Protein AF-A0A3P7E5K6-F1 (afdb_monomer)

Solvent-accessible surface area (backbone atoms only — not comparable to full-atom values): 18400 Å² total; per-residue (Å²): 136,89,85,88,87,84,81,82,88,86,91,84,82,88,84,86,87,84,85,84,90,85,92,77,95,74,87,75,92,84,82,82,84,88,90,81,89,90,82,84,89,81,88,89,90,88,83,88,90,84,89,85,88,88,87,86,90,89,89,86,85,83,83,87,84,85,85,81,85,89,82,78,97,77,75,93,74,88,80,71,80,54,52,57,70,58,64,59,78,47,63,58,60,84,92,62,84,41,41,31,29,46,44,70,54,55,25,60,58,68,72,38,94,48,53,70,77,77,48,65,86,63,62,68,51,71,61,46,73,70,55,49,51,51,37,43,73,75,68,45,40,79,79,66,46,56,78,88,60,61,72,83,40,35,35,30,47,35,70,66,50,52,53,47,28,57,72,79,37,47,68,62,37,56,47,27,53,48,36,51,50,52,50,53,53,48,51,54,51,53,49,50,51,51,52,51,60,35,70,74,32,67,65,55,44,53,50,50,51,52,48,53,54,46,52,57,47,50,54,53,49,48,56,52,43,47,41,63,70,71,57,48,52,46,74,36,86,89,78,74,45,74,46,62,79,73,72,89,56,90,76,73,60,65,84,80,64,54,68,44,101,32,52,66,56,92,48,93,90,47,76,52,70,47,85,133

Mean predicted aligned error: 19.43 Å

Radius of gyration: 37.56 Å; Cα contacts (8 Å, |Δi|>4): 168; chains: 1; bounding box: 109×55×115 Å

Organism: Wuchereria bancrofti (NCBI:txid6293)

pLDDT: mean 74.24, std 21.94, range [31.72, 97.5]

Structure (mmCIF, N/CA/C/O backbone):
data_AF-A0A3P7E5K6-F1
#
_entry.id   AF-A0A3P7E5K6-F1
#
loop_
_atom_site.group_PDB
_atom_site.id
_atom_site.type_symbol
_atom_site.label_atom_id
_atom_site.label_alt_id
_atom_site.label_comp_id
_atom_site.label_asym_id
_atom_site.label_entity_id
_atom_site.label_seq_id
_atom_site.pdbx_PDB_ins_code
_atom_site.Cartn_x
_atom_site.Cartn_y
_atom_site.Cartn_z
_atom_site.occupancy
_atom_site.B_iso_or_equiv
_ato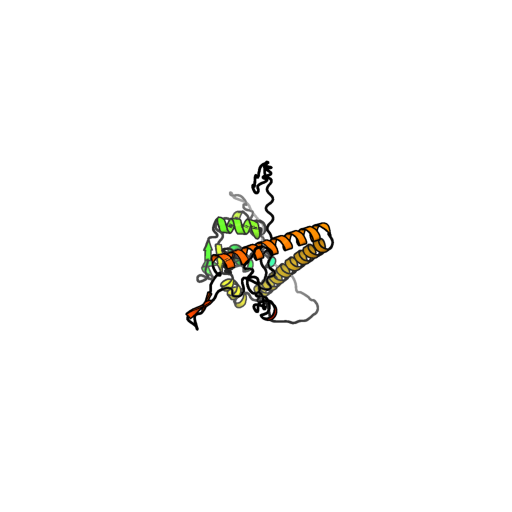m_site.auth_seq_id
_atom_site.auth_comp_id
_atom_site.auth_asym_id
_atom_site.auth_atom_id
_atom_site.pdbx_PDB_model_num
ATOM 1 N N . MET A 1 1 ? 57.413 31.371 -51.385 1.00 51.25 1 MET A N 1
ATOM 2 C CA . MET A 1 1 ? 56.507 31.948 -50.384 1.00 51.25 1 MET A CA 1
ATOM 3 C C . MET A 1 1 ? 55.628 30.830 -49.852 1.00 51.25 1 MET A C 1
ATOM 5 O O . MET A 1 1 ? 54.604 30.526 -50.441 1.00 51.25 1 MET A O 1
ATOM 9 N N . ASP A 1 2 ? 56.175 30.138 -48.855 1.00 46.72 2 ASP A N 1
ATOM 10 C CA . ASP A 1 2 ? 55.544 29.854 -47.560 1.00 46.72 2 ASP A CA 1
ATOM 11 C C . ASP A 1 2 ? 54.230 29.054 -47.507 1.00 46.72 2 ASP A C 1
ATOM 13 O O . ASP A 1 2 ? 53.175 29.454 -47.990 1.00 46.72 2 ASP A O 1
ATOM 17 N N . ILE A 1 3 ? 54.331 27.912 -46.821 1.00 39.66 3 ILE A N 1
ATOM 18 C CA . ILE A 1 3 ? 53.265 26.965 -46.481 1.00 39.66 3 ILE A CA 1
ATOM 19 C C . ILE A 1 3 ? 53.062 27.033 -44.964 1.00 39.66 3 ILE A C 1
ATOM 21 O O . ILE A 1 3 ? 54.041 26.904 -44.231 1.00 39.66 3 ILE A O 1
ATOM 25 N N . VAL A 1 4 ? 51.816 27.121 -44.486 1.00 53.62 4 VAL A N 1
ATOM 26 C CA . VAL A 1 4 ? 51.447 26.749 -43.105 1.00 53.62 4 VAL A CA 1
ATOM 27 C C . VAL A 1 4 ? 50.094 26.027 -43.120 1.00 53.62 4 VAL A C 1
ATOM 29 O O . VAL A 1 4 ? 49.190 26.410 -43.859 1.00 53.62 4 VAL A O 1
ATOM 32 N N . LEU A 1 5 ? 49.969 24.980 -42.301 1.00 39.81 5 LEU A N 1
ATOM 33 C CA . LEU A 1 5 ? 48.740 24.226 -42.027 1.00 39.81 5 LEU A CA 1
ATOM 34 C C . LEU A 1 5 ? 48.412 24.294 -40.526 1.00 39.81 5 LEU A C 1
ATOM 36 O O . LEU A 1 5 ? 49.323 24.393 -39.706 1.00 39.81 5 LEU A O 1
ATOM 40 N N . GLY A 1 6 ? 47.128 24.165 -40.178 1.00 50.53 6 GLY A N 1
ATOM 41 C CA . GLY A 1 6 ? 46.626 24.051 -38.800 1.00 50.53 6 GLY A CA 1
ATOM 42 C C . GLY A 1 6 ? 45.373 24.907 -38.554 1.00 50.53 6 GLY A C 1
ATOM 43 O O . GLY A 1 6 ? 45.200 25.935 -39.201 1.00 50.53 6 GLY A O 1
ATOM 44 N N . GLY A 1 7 ? 44.460 24.541 -37.650 1.00 41.25 7 GLY A N 1
ATOM 45 C CA . GLY A 1 7 ? 44.425 23.323 -36.830 1.00 41.25 7 GLY A CA 1
ATOM 46 C C . GLY A 1 7 ? 43.384 23.418 -35.704 1.00 41.25 7 GLY A C 1
ATOM 47 O O . GLY A 1 7 ? 43.683 24.002 -34.674 1.00 41.25 7 GLY A O 1
ATOM 48 N N . ASP A 1 8 ? 42.193 22.876 -35.970 1.00 45.25 8 ASP A N 1
ATOM 49 C CA . ASP A 1 8 ? 41.029 22.532 -35.126 1.00 45.25 8 ASP A CA 1
ATOM 50 C C . ASP A 1 8 ? 40.721 23.187 -33.753 1.00 45.25 8 ASP A C 1
ATOM 52 O O . ASP A 1 8 ? 41.517 23.251 -32.823 1.00 45.25 8 ASP A O 1
ATOM 56 N N . GLU A 1 9 ? 39.432 23.541 -33.647 1.00 44.72 9 GLU A N 1
ATOM 57 C CA . GLU A 1 9 ? 38.508 23.432 -32.502 1.00 44.72 9 GLU A CA 1
ATOM 58 C C . GLU A 1 9 ? 38.946 23.788 -31.064 1.00 44.72 9 GLU A C 1
ATOM 60 O O . GLU A 1 9 ? 39.634 23.033 -30.381 1.00 44.72 9 GLU A O 1
ATOM 65 N N . SER A 1 10 ? 38.273 24.796 -30.487 1.00 45.16 10 SER A N 1
ATOM 66 C CA . SER A 1 10 ? 37.226 24.560 -29.460 1.00 45.16 10 SER A CA 1
ATOM 67 C C . SER A 1 10 ? 36.657 25.874 -28.905 1.00 45.16 10 SER A C 1
ATOM 69 O O . SER A 1 10 ? 37.378 26.668 -28.302 1.00 45.16 10 SER A O 1
ATOM 71 N N . SER A 1 11 ? 35.344 26.099 -29.025 1.00 47.31 11 SER A N 1
ATOM 72 C CA . SER A 1 11 ? 34.667 27.236 -28.376 1.00 47.31 11 SER A CA 1
ATOM 73 C C . SER A 1 11 ? 33.984 26.807 -27.079 1.00 47.31 11 SER A C 1
ATOM 75 O O . SER A 1 11 ? 33.091 25.966 -27.093 1.00 47.31 11 SER A O 1
ATOM 77 N N . SER A 1 12 ? 34.360 27.432 -25.959 1.00 40.56 12 SER A N 1
ATOM 78 C CA . SER A 1 12 ? 33.631 27.307 -24.690 1.00 40.56 12 SER A CA 1
ATOM 79 C C . SER A 1 12 ? 32.807 28.566 -24.417 1.00 40.56 12 SER A C 1
ATOM 81 O O . SER A 1 12 ? 33.289 29.683 -24.604 1.00 40.56 12 SER A O 1
ATOM 83 N N . SER A 1 13 ? 31.578 28.392 -23.934 1.00 54.09 13 SER A N 1
ATOM 84 C CA . SER A 1 13 ? 30.738 29.481 -23.431 1.00 54.09 13 SER A CA 1
ATOM 85 C C . SER A 1 13 ? 30.258 29.143 -22.022 1.00 54.09 13 SER A C 1
ATOM 87 O O . SER A 1 13 ? 29.384 28.296 -21.836 1.00 54.09 13 SER A O 1
ATOM 89 N N . LYS A 1 14 ? 30.843 29.810 -21.023 1.00 40.94 14 LYS A N 1
ATOM 90 C CA . LYS A 1 14 ? 30.324 29.814 -19.650 1.00 40.94 14 LYS A CA 1
ATOM 91 C C . LYS A 1 14 ? 28.946 30.478 -19.622 1.00 40.94 14 LYS A C 1
ATOM 93 O O . LYS A 1 14 ? 28.743 31.454 -20.336 1.00 40.94 14 LYS A O 1
ATOM 98 N N . LEU A 1 15 ? 28.102 30.070 -18.680 1.00 48.97 15 LEU A N 1
ATOM 99 C CA . LEU A 1 15 ? 27.379 31.001 -17.810 1.00 48.97 15 LEU A CA 1
ATOM 100 C C . LEU A 1 15 ? 26.963 30.263 -16.533 1.00 48.97 15 LEU A C 1
ATOM 102 O O . LEU A 1 15 ? 26.694 29.063 -16.563 1.00 48.97 15 LEU A O 1
ATOM 106 N N . SER A 1 16 ? 26.969 30.968 -15.408 1.00 39.00 16 SER A N 1
ATOM 107 C CA . SER A 1 16 ? 26.742 30.394 -14.082 1.00 39.00 16 SER A CA 1
ATOM 108 C C . SER A 1 16 ? 26.147 31.445 -13.160 1.00 39.00 16 SER A C 1
ATOM 110 O O . SER A 1 16 ? 26.799 32.463 -12.962 1.00 39.00 16 SER A O 1
ATOM 112 N N . GLU A 1 17 ? 24.983 31.170 -12.570 1.00 45.78 17 GLU A N 1
ATOM 113 C CA . GLU A 1 17 ? 24.614 31.614 -11.218 1.00 45.78 17 GLU A CA 1
ATOM 114 C C . GLU A 1 17 ? 23.298 30.959 -10.755 1.00 45.78 17 GLU A C 1
ATOM 116 O O . GLU A 1 17 ? 22.529 30.416 -11.547 1.00 45.78 17 GLU A O 1
ATOM 121 N N . ALA A 1 18 ? 23.097 30.964 -9.440 1.00 41.06 18 ALA A N 1
ATOM 122 C CA . ALA A 1 18 ? 21.940 30.465 -8.684 1.00 41.06 18 ALA A CA 1
ATOM 123 C C . ALA A 1 18 ? 21.595 31.569 -7.625 1.00 41.06 18 ALA A C 1
ATOM 125 O O . ALA A 1 18 ? 22.244 32.615 -7.711 1.00 41.06 18 ALA A O 1
ATOM 126 N N . PRO A 1 19 ? 20.685 31.438 -6.617 1.00 44.56 19 PRO A N 1
ATOM 127 C CA . PRO A 1 19 ? 20.183 30.205 -5.992 1.00 44.56 19 PRO A CA 1
ATOM 128 C C . PRO A 1 19 ? 18.717 30.255 -5.453 1.00 44.56 19 PRO A C 1
ATOM 130 O O . PRO A 1 19 ? 17.912 31.107 -5.812 1.00 44.56 19 PRO A O 1
ATOM 133 N N . THR A 1 20 ? 18.423 29.344 -4.510 1.00 39.00 20 THR A N 1
ATOM 134 C CA . THR A 1 20 ? 17.399 29.406 -3.434 1.00 39.00 20 THR A CA 1
ATOM 135 C C . THR A 1 20 ? 15.898 29.256 -3.752 1.00 39.00 20 THR A C 1
ATOM 137 O O . THR A 1 20 ? 15.183 30.218 -3.995 1.00 39.00 20 THR A O 1
ATOM 140 N N . SER A 1 21 ? 15.424 28.022 -3.530 1.00 37.66 21 SER A N 1
ATOM 141 C CA . SER A 1 21 ? 14.421 27.653 -2.505 1.00 37.66 21 SER A CA 1
ATOM 142 C C . SER A 1 21 ? 13.025 28.304 -2.461 1.00 37.66 21 SER A C 1
ATOM 144 O O . SER A 1 21 ? 12.880 29.436 -2.019 1.00 37.66 21 SER A O 1
ATOM 146 N N . ILE A 1 22 ? 11.989 27.472 -2.645 1.00 41.22 22 ILE A N 1
ATOM 147 C CA . ILE A 1 22 ? 10.745 27.445 -1.840 1.00 41.22 22 ILE A CA 1
ATOM 148 C C . ILE A 1 22 ? 10.175 26.010 -1.872 1.00 41.22 22 ILE A C 1
ATOM 150 O O . ILE A 1 22 ? 10.266 25.327 -2.891 1.00 41.22 22 ILE A O 1
ATOM 154 N N . LEU A 1 23 ? 9.618 25.537 -0.753 1.00 33.66 23 LEU A N 1
ATOM 155 C CA . LEU A 1 23 ? 9.027 24.197 -0.615 1.00 33.66 23 LEU A CA 1
ATOM 156 C C . LEU A 1 23 ? 7.562 24.177 -1.076 1.00 33.66 23 LEU A C 1
ATOM 158 O O . LEU A 1 23 ? 6.786 25.035 -0.668 1.00 33.66 23 LEU A O 1
ATOM 162 N N . THR A 1 24 ? 7.155 23.151 -1.828 1.00 37.78 24 THR A N 1
ATOM 163 C CA . THR A 1 24 ? 5.741 22.737 -1.968 1.00 37.78 24 THR A CA 1
ATOM 164 C C . THR A 1 24 ? 5.649 21.226 -2.198 1.00 37.78 24 THR A C 1
ATOM 166 O O . THR A 1 24 ? 5.680 20.744 -3.329 1.00 37.78 24 THR A O 1
ATOM 169 N N . SER A 1 25 ? 5.526 20.459 -1.113 1.00 31.72 25 SER A N 1
ATOM 170 C CA . SER A 1 25 ? 5.273 19.016 -1.187 1.00 31.72 25 SER A CA 1
ATOM 171 C C . SER A 1 25 ? 3.869 18.762 -1.735 1.00 31.72 25 SER A C 1
ATOM 173 O O . SER A 1 25 ? 2.882 18.901 -1.017 1.00 31.72 25 SER A O 1
ATOM 175 N N . THR A 1 26 ? 3.776 18.395 -3.010 1.00 38.28 26 THR A N 1
ATOM 176 C CA . THR A 1 26 ? 2.540 17.903 -3.627 1.00 38.28 26 THR A CA 1
ATOM 177 C C . THR A 1 26 ? 2.643 16.392 -3.769 1.00 38.28 26 THR A C 1
ATOM 179 O O . THR A 1 26 ? 3.498 15.884 -4.488 1.00 38.28 26 THR A O 1
ATOM 182 N N . THR A 1 27 ? 1.795 15.662 -3.043 1.00 37.09 27 THR A N 1
ATOM 183 C CA . THR A 1 27 ? 1.695 14.206 -3.152 1.00 37.09 27 THR A CA 1
ATOM 184 C C . THR A 1 27 ? 1.118 13.842 -4.515 1.00 37.09 27 THR A C 1
ATOM 186 O O . THR A 1 27 ? -0.062 14.067 -4.792 1.00 37.09 27 THR A O 1
ATOM 189 N N . VAL A 1 28 ? 1.977 13.322 -5.392 1.00 43.22 28 VAL A N 1
ATOM 190 C CA . VAL A 1 28 ? 1.574 12.806 -6.703 1.00 43.22 28 VAL A CA 1
ATOM 191 C C . VAL A 1 28 ? 0.813 11.496 -6.499 1.00 43.22 28 VAL A C 1
ATOM 193 O O . VAL A 1 28 ? 1.182 10.684 -5.652 1.00 43.22 28 VAL A O 1
ATOM 196 N N . VAL A 1 29 ? -0.279 11.314 -7.239 1.00 38.19 29 VAL A N 1
ATOM 197 C CA . VAL A 1 29 ? -1.138 10.127 -7.144 1.00 38.19 29 VAL A CA 1
ATOM 198 C C . VAL A 1 29 ? -0.591 8.993 -8.011 1.00 38.19 29 VAL A C 1
ATOM 200 O O . VAL A 1 29 ? -0.908 8.911 -9.193 1.00 38.19 29 VAL A O 1
ATOM 203 N N . ASP A 1 30 ? 0.205 8.116 -7.399 1.00 35.56 30 ASP A N 1
ATOM 204 C CA . ASP A 1 30 ? 0.692 6.862 -7.988 1.00 35.56 30 ASP A CA 1
ATOM 205 C C . ASP A 1 30 ? 0.198 5.653 -7.175 1.00 35.56 30 ASP A C 1
ATOM 207 O O . ASP A 1 30 ? 0.891 5.155 -6.288 1.00 35.56 30 ASP A O 1
ATOM 211 N N . GLU A 1 31 ? -1.003 5.157 -7.495 1.00 37.44 31 GLU A N 1
ATOM 212 C CA . GLU A 1 31 ? -1.351 3.745 -7.275 1.00 37.44 31 GLU A CA 1
ATOM 213 C C . GLU A 1 31 ? -2.478 3.302 -8.229 1.00 37.44 31 GLU A C 1
ATOM 215 O O . GLU A 1 31 ? -3.672 3.418 -7.953 1.00 37.44 31 GLU A O 1
ATOM 220 N N . ILE A 1 32 ? -2.083 2.811 -9.404 1.00 34.88 32 ILE A N 1
ATOM 221 C CA . ILE A 1 32 ? -2.971 2.103 -10.337 1.00 34.88 32 ILE A CA 1
ATOM 222 C C . ILE A 1 32 ? -3.080 0.630 -9.886 1.00 34.88 32 ILE A C 1
ATOM 224 O O . ILE A 1 32 ? -2.179 0.101 -9.238 1.00 34.88 32 ILE A O 1
ATOM 228 N N . SER A 1 33 ? -4.149 -0.062 -10.299 1.00 34.97 33 SER A N 1
ATOM 229 C CA . SER A 1 33 ? -4.336 -1.528 -10.210 1.00 34.97 33 SER A CA 1
ATOM 230 C C . SER A 1 33 ? -4.517 -2.155 -8.814 1.00 34.97 33 SER A C 1
ATOM 232 O O . SER A 1 33 ? -3.759 -3.028 -8.408 1.00 34.97 33 SER A O 1
ATOM 234 N N . ASN A 1 34 ? -5.651 -1.852 -8.170 1.00 36.78 34 ASN A N 1
ATOM 235 C CA . ASN A 1 34 ? -6.314 -2.803 -7.264 1.00 36.78 34 ASN A CA 1
ATOM 236 C C . ASN A 1 34 ? -7.269 -3.718 -8.061 1.00 36.78 34 ASN A C 1
ATOM 238 O O . ASN A 1 34 ? -8.462 -3.439 -8.189 1.00 36.78 34 ASN A O 1
ATOM 242 N N . GLU A 1 35 ? -6.752 -4.813 -8.626 1.00 32.19 35 GLU A N 1
ATOM 243 C CA . GLU A 1 35 ? -7.557 -5.808 -9.355 1.00 32.19 35 GLU A CA 1
ATOM 244 C C . GLU A 1 35 ? -8.081 -6.913 -8.417 1.00 32.19 35 GLU A C 1
ATOM 246 O O . GLU A 1 35 ? -7.516 -8.002 -8.363 1.00 32.19 35 GLU A O 1
ATOM 251 N N . SER A 1 36 ? -9.172 -6.656 -7.677 1.00 34.31 36 SER A N 1
ATOM 252 C CA . SER A 1 36 ? -9.996 -7.710 -7.036 1.00 34.31 36 SER A CA 1
ATOM 253 C C . SER A 1 36 ? -11.351 -7.207 -6.516 1.00 34.31 36 SER A C 1
ATOM 255 O O . SER A 1 36 ? -11.570 -7.065 -5.315 1.00 34.31 36 SER A O 1
ATOM 257 N N . THR A 1 37 ? -12.321 -6.977 -7.409 1.00 35.75 37 THR A N 1
ATOM 258 C CA . THR A 1 37 ? -13.749 -6.932 -7.021 1.00 35.75 37 THR A CA 1
ATOM 259 C C . THR A 1 37 ? -14.652 -7.380 -8.177 1.00 35.75 37 THR A C 1
ATOM 261 O O . THR A 1 37 ? -14.958 -6.60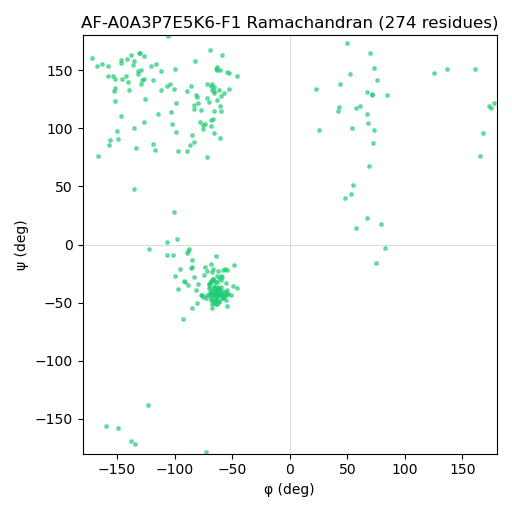3 -9.079 1.00 35.75 37 THR A O 1
ATOM 264 N N . LYS A 1 38 ? -15.086 -8.649 -8.173 1.00 36.25 38 LYS A N 1
ATOM 265 C CA . LYS A 1 38 ? -16.077 -9.205 -9.119 1.00 36.25 38 LYS A CA 1
ATOM 266 C C . LYS A 1 38 ? -16.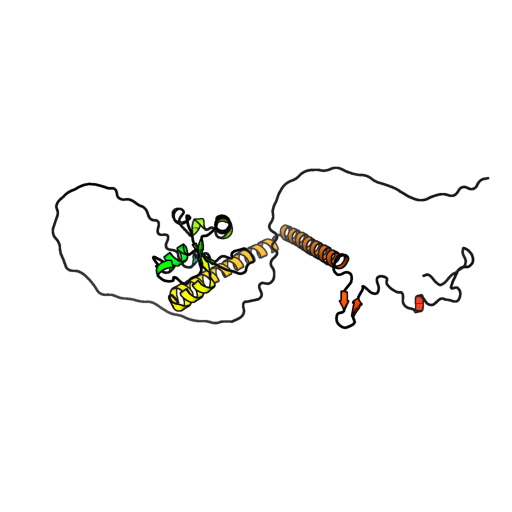939 -10.274 -8.442 1.00 36.25 38 LYS A C 1
ATOM 268 O O . LYS A 1 38 ? -16.415 -11.343 -8.163 1.00 36.25 38 LYS A O 1
ATOM 273 N N . LEU A 1 39 ? -18.223 -9.955 -8.229 1.00 37.81 39 LEU A N 1
ATOM 274 C CA . LEU A 1 39 ? -19.413 -10.821 -8.030 1.00 37.81 39 LEU A CA 1
ATOM 275 C C . LEU A 1 39 ? -20.543 -9.917 -7.463 1.00 37.81 39 LEU A C 1
ATOM 277 O O . LEU A 1 39 ? -20.633 -9.713 -6.261 1.00 37.81 39 LEU A O 1
ATOM 281 N N . SER A 1 40 ? -21.204 -9.086 -8.279 1.00 36.38 40 SER A N 1
ATOM 282 C CA . SER A 1 40 ? -22.536 -9.350 -8.883 1.00 36.38 40 SER A CA 1
ATOM 283 C C . SER A 1 40 ? -23.636 -9.720 -7.855 1.00 36.38 40 SER A C 1
ATOM 285 O O . SER A 1 40 ? -23.599 -10.831 -7.344 1.00 36.38 40 SER A O 1
ATOM 287 N N . LEU A 1 41 ? -24.536 -8.806 -7.432 1.00 37.91 41 LEU A N 1
ATOM 288 C CA . LEU A 1 41 ? -25.774 -8.318 -8.118 1.00 37.91 41 LEU A CA 1
ATOM 289 C C . LEU A 1 41 ? -26.944 -9.352 -8.127 1.00 37.91 41 LEU A C 1
ATOM 291 O O . LEU A 1 41 ? -26.647 -10.529 -8.313 1.00 37.91 41 LEU A O 1
ATOM 295 N N . PRO A 1 42 ? -28.250 -8.963 -8.166 1.00 34.28 42 PRO A N 1
ATOM 296 C CA . PRO A 1 42 ? -28.923 -7.769 -7.580 1.00 34.28 42 PRO A CA 1
ATOM 297 C C . PRO A 1 42 ? -30.411 -7.956 -7.075 1.00 34.28 42 PRO A C 1
ATOM 299 O O . PRO A 1 42 ? -31.097 -8.824 -7.589 1.00 34.28 42 PRO A O 1
ATOM 302 N N . ILE A 1 43 ? -30.905 -7.073 -6.163 1.00 39.38 43 ILE A N 1
ATOM 303 C CA . ILE A 1 43 ? -32.192 -6.261 -6.161 1.00 39.38 43 ILE A CA 1
ATOM 304 C C . ILE A 1 43 ? -33.578 -6.969 -6.398 1.00 39.38 43 ILE A C 1
ATOM 306 O O . ILE A 1 43 ? -33.604 -7.864 -7.236 1.00 39.38 43 ILE A O 1
ATOM 310 N N . PRO A 1 44 ? -34.763 -6.577 -5.813 1.00 37.84 44 PRO A N 1
ATOM 311 C CA . PRO A 1 44 ? -35.209 -5.367 -5.052 1.00 37.84 44 PRO A CA 1
ATOM 312 C C . PRO A 1 44 ? -35.780 -5.724 -3.623 1.00 37.84 44 PRO A C 1
ATOM 314 O O . PRO A 1 44 ? -35.113 -6.527 -2.980 1.00 37.84 44 PRO A O 1
ATOM 317 N N . ASP A 1 45 ? -36.873 -5.237 -2.970 1.00 38.28 45 ASP A N 1
ATOM 318 C CA . ASP A 1 45 ? -37.976 -4.251 -3.221 1.00 38.28 45 ASP A CA 1
ATOM 319 C C . ASP A 1 45 ? -38.679 -3.721 -1.909 1.00 38.28 45 ASP A C 1
ATOM 321 O O . ASP A 1 45 ? -38.066 -3.721 -0.842 1.00 38.28 45 ASP A O 1
ATOM 325 N N . SER A 1 46 ? -39.938 -3.242 -2.007 1.00 41.00 46 SER A N 1
ATOM 326 C CA . SER A 1 46 ? -40.784 -2.447 -1.069 1.00 41.00 46 SER A CA 1
ATOM 327 C C . SER A 1 46 ? -41.920 -3.288 -0.389 1.00 41.00 46 SER A C 1
ATOM 329 O O . SER A 1 46 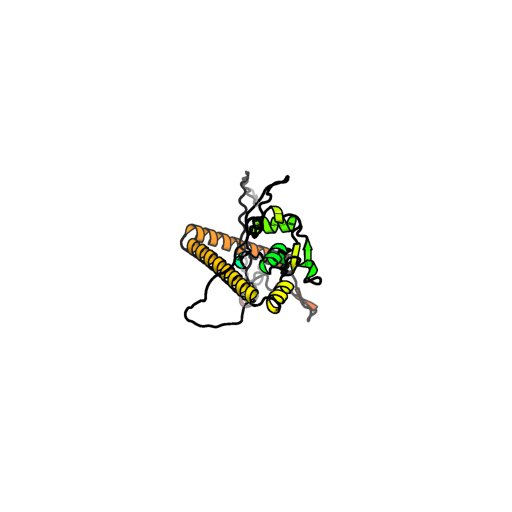? -42.017 -4.476 -0.677 1.00 41.00 46 SER A O 1
ATOM 331 N N . GLU A 1 47 ? -42.829 -2.841 0.513 1.00 39.47 47 GLU A N 1
ATOM 332 C CA . GLU A 1 47 ? -43.314 -1.499 0.931 1.00 39.47 47 GLU A CA 1
ATOM 333 C C . GLU A 1 47 ? -44.082 -1.493 2.310 1.00 39.47 47 GLU A C 1
ATOM 335 O O . GLU A 1 47 ? -44.715 -2.476 2.684 1.00 39.47 47 GLU A O 1
ATOM 340 N N . SER A 1 48 ? -44.116 -0.341 3.013 1.00 39.31 48 SER A N 1
ATOM 341 C CA . SER A 1 48 ? -45.173 0.204 3.936 1.00 39.31 48 SER A CA 1
ATOM 342 C C . SER A 1 48 ? -45.608 -0.362 5.341 1.00 39.31 48 SER A C 1
ATOM 344 O O . SER A 1 48 ? -46.451 -1.243 5.419 1.00 39.31 48 SER A O 1
ATOM 346 N N . ILE A 1 49 ? -45.172 0.323 6.433 1.00 44.97 49 ILE A N 1
ATOM 347 C CA . ILE A 1 49 ? -45.881 1.019 7.585 1.00 44.97 49 ILE A CA 1
ATOM 348 C C . ILE A 1 49 ? -47.041 0.343 8.464 1.00 44.97 49 ILE A C 1
ATOM 350 O O . ILE A 1 49 ? -47.341 -0.817 8.220 1.00 44.97 49 ILE A O 1
ATOM 354 N N . PRO A 1 50 ? -47.603 0.913 9.595 1.00 40.62 50 PRO A N 1
ATOM 355 C CA . PRO A 1 50 ? -47.330 0.415 10.981 1.00 40.62 50 PRO A CA 1
ATOM 356 C C . PRO A 1 50 ? -48.519 0.291 12.016 1.00 40.62 50 PRO A C 1
ATOM 358 O O . PRO A 1 50 ? -49.669 0.569 11.694 1.00 40.62 50 PRO A O 1
ATOM 361 N N . ALA A 1 51 ? -48.167 0.065 13.309 1.00 40.03 51 ALA A N 1
ATOM 362 C CA . ALA A 1 51 ? -48.894 0.404 14.576 1.00 40.03 51 ALA A CA 1
ATOM 363 C C . ALA A 1 51 ? -50.203 -0.373 14.908 1.00 40.03 51 ALA A C 1
ATOM 365 O O . ALA A 1 51 ? -50.722 -1.080 14.056 1.00 40.03 51 ALA A O 1
ATOM 366 N N . GLU A 1 52 ? -50.796 -0.386 16.121 1.00 39.06 52 GLU A N 1
ATOM 367 C CA . GLU A 1 52 ? -50.563 0.177 17.487 1.00 39.06 52 GLU A CA 1
ATOM 368 C C . GLU A 1 52 ? -51.107 -0.888 18.506 1.00 39.06 52 GLU A C 1
ATOM 370 O O . GLU A 1 52 ? -51.889 -1.741 18.097 1.00 39.06 52 GLU A O 1
ATOM 375 N N . GLY A 1 53 ? -50.748 -1.051 19.792 1.00 37.34 53 GLY A N 1
ATOM 376 C CA . GLY A 1 53 ? -50.790 -0.135 20.950 1.00 37.34 53 GLY A CA 1
ATOM 377 C C . GLY A 1 53 ? -51.580 -0.780 22.130 1.00 37.34 53 GLY A C 1
ATOM 378 O O . GLY A 1 53 ? -52.495 -1.564 21.890 1.00 37.34 53 GLY A O 1
ATOM 379 N N . THR A 1 54 ? -51.252 -0.520 23.413 1.00 44.50 54 THR A N 1
ATOM 380 C CA . THR A 1 54 ? -52.093 -0.882 24.604 1.00 44.50 54 THR A CA 1
ATOM 381 C C . THR A 1 54 ? -51.612 -0.190 25.913 1.00 44.50 54 THR A C 1
ATOM 383 O O . THR A 1 54 ? -50.432 0.156 25.979 1.00 44.50 54 THR A O 1
ATOM 386 N N . PRO A 1 55 ? -52.457 0.075 26.953 1.00 43.12 55 PRO A N 1
ATOM 387 C CA . PRO A 1 55 ? -52.161 1.154 27.922 1.00 43.12 55 PRO A CA 1
ATOM 388 C C . PRO A 1 55 ? -52.206 0.865 29.457 1.00 43.12 55 PRO A C 1
ATOM 390 O O . PRO A 1 55 ? -53.078 0.170 29.964 1.00 43.12 55 PRO A O 1
ATOM 393 N N . LYS A 1 56 ? -51.363 1.621 30.190 1.00 38.97 56 LYS A N 1
ATOM 394 C CA . LYS A 1 56 ? -51.614 2.388 31.450 1.00 38.97 56 LYS A CA 1
ATOM 395 C C . LYS A 1 56 ? -51.947 1.733 32.828 1.00 38.97 56 LYS A C 1
ATOM 397 O O . LYS A 1 56 ? -53.088 1.431 33.144 1.00 38.97 56 LYS A O 1
ATOM 402 N N . THR A 1 57 ? -50.963 1.892 33.735 1.00 34.12 57 THR A N 1
ATOM 403 C CA . THR A 1 57 ? -51.021 2.479 35.114 1.00 34.12 57 THR A CA 1
ATOM 404 C C . THR A 1 57 ? -51.777 1.826 36.290 1.00 34.12 57 THR A C 1
ATOM 406 O O . THR A 1 57 ? -52.993 1.675 36.255 1.00 34.12 57 THR A O 1
ATOM 409 N N . GLY A 1 58 ? -51.087 1.725 37.444 1.00 34.81 58 GLY A N 1
ATOM 410 C CA . GLY A 1 58 ? -51.698 1.736 38.788 1.00 34.81 58 GLY A CA 1
ATOM 411 C C . GLY A 1 58 ? -50.718 1.446 39.946 1.00 34.81 58 GLY A C 1
ATOM 412 O O . GLY A 1 58 ? -50.149 0.365 39.996 1.00 34.81 58 GLY A O 1
ATOM 413 N N . GLY A 1 59 ? -50.530 2.382 40.893 1.00 38.25 59 GLY A N 1
ATOM 414 C CA . GLY A 1 59 ? -49.693 2.195 42.100 1.00 38.25 59 GLY A CA 1
ATOM 415 C C . GLY A 1 59 ? -49.266 3.518 42.767 1.00 38.25 59 GLY A C 1
ATOM 416 O O . GLY A 1 59 ? -49.174 4.535 42.085 1.00 38.25 59 GLY A O 1
ATOM 417 N N . LYS A 1 60 ? -49.047 3.538 44.094 1.00 42.78 60 LYS A N 1
ATOM 418 C CA . LYS A 1 60 ? -48.656 4.734 44.881 1.00 42.78 60 LYS A CA 1
ATOM 419 C C . LYS A 1 60 ? -47.648 4.375 45.979 1.00 42.78 60 LYS A C 1
ATOM 421 O O . LYS A 1 60 ? -47.839 3.358 46.635 1.00 42.78 60 LYS A O 1
ATOM 426 N N . GLU A 1 61 ? -46.704 5.271 46.273 1.00 39.41 61 GLU A N 1
ATOM 427 C CA . GLU A 1 61 ? -45.854 5.219 47.478 1.00 39.41 61 GLU A CA 1
ATOM 428 C C . GLU A 1 61 ? -45.810 6.561 48.236 1.00 39.41 61 GLU A C 1
ATOM 430 O O . GLU A 1 61 ? -46.261 7.597 47.736 1.00 39.41 61 GLU A O 1
ATOM 435 N N . GLY A 1 62 ? -45.331 6.529 49.487 1.00 45.34 62 GLY A N 1
ATOM 436 C CA . GLY A 1 62 ? -45.550 7.578 50.487 1.00 45.34 62 GLY A CA 1
ATOM 437 C C . GLY A 1 62 ? -44.308 8.353 50.949 1.00 45.34 62 GLY A C 1
ATOM 438 O O . GLY A 1 62 ? -43.480 7.845 51.692 1.00 45.34 62 GLY A O 1
ATOM 439 N N . ARG A 1 63 ? -44.270 9.641 50.593 1.00 38.38 63 ARG A N 1
ATOM 440 C CA . ARG A 1 63 ? -43.780 10.795 51.383 1.00 38.38 63 ARG A CA 1
ATOM 441 C C . ARG A 1 63 ? -42.716 10.560 52.501 1.00 38.38 63 ARG A C 1
ATOM 443 O O . ARG A 1 63 ? -43.074 10.477 53.667 1.00 38.38 63 ARG A O 1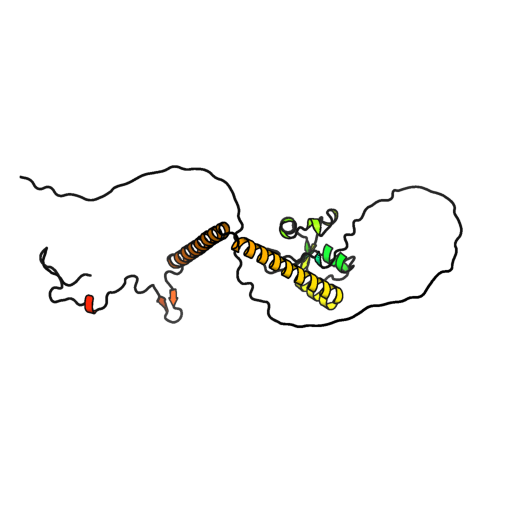
ATOM 450 N N . MET A 1 64 ? -41.445 10.819 52.140 1.00 44.28 64 MET A N 1
ATOM 451 C CA . MET A 1 64 ? -40.559 11.850 52.756 1.00 44.28 64 MET A CA 1
ATOM 452 C C . MET A 1 64 ? -39.991 11.641 54.189 1.00 44.28 64 MET A C 1
ATOM 454 O O . MET A 1 64 ? -40.758 11.557 55.138 1.00 44.28 64 MET A O 1
ATOM 458 N N . VAL A 1 65 ? -38.659 11.796 54.371 1.00 46.00 65 VAL A N 1
ATOM 459 C CA . VAL A 1 65 ? -37.995 12.856 55.201 1.00 46.00 65 VAL A CA 1
ATOM 460 C C . VAL A 1 65 ? -36.453 12.681 55.317 1.00 46.00 65 VAL A C 1
ATOM 462 O O . VAL A 1 65 ? -35.971 11.736 55.919 1.00 46.00 65 VAL A O 1
ATOM 465 N N . LYS A 1 66 ? -35.723 13.685 54.791 1.00 42.12 66 LYS A N 1
ATOM 466 C CA . LYS A 1 66 ? -34.416 14.292 55.185 1.00 42.12 66 LYS A CA 1
ATOM 467 C C . LYS A 1 66 ? -33.170 13.467 55.607 1.00 42.12 66 LYS A C 1
ATOM 469 O O . LYS A 1 66 ? -33.184 12.752 56.597 1.00 42.12 66 LYS A O 1
ATOM 474 N N . SER A 1 67 ? -32.031 13.957 55.081 1.00 45.28 67 SER A N 1
ATOM 475 C CA . SER A 1 67 ? -30.646 13.879 55.612 1.00 45.28 67 SER A CA 1
ATOM 476 C C . SER A 1 67 ? -29.933 12.518 55.472 1.00 45.28 67 SER A C 1
ATOM 478 O O . SER A 1 67 ? -30.552 11.484 55.648 1.00 45.28 67 SER A O 1
ATOM 480 N N . SER A 1 68 ? -28.627 12.435 55.180 1.00 49.62 68 SER A N 1
ATOM 481 C CA . SER A 1 68 ? -27.565 13.439 55.364 1.00 49.62 68 SER A CA 1
ATOM 482 C C . SER A 1 68 ? -26.343 13.201 54.452 1.00 49.62 68 SER A C 1
ATOM 484 O O . SER A 1 68 ? -26.000 12.058 54.185 1.00 49.62 68 SER A O 1
ATOM 486 N N . SER A 1 69 ? -25.61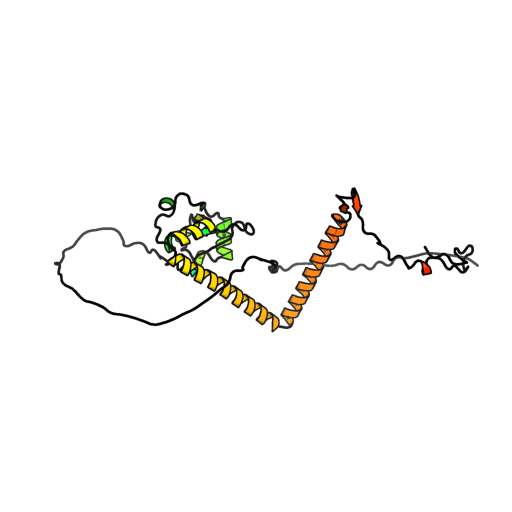6 14.283 54.138 1.00 48.81 69 SER A N 1
ATOM 487 C CA . SER A 1 69 ? -24.158 14.326 53.894 1.00 48.81 69 SER A CA 1
ATOM 488 C C . SER A 1 69 ? -23.520 13.716 52.620 1.00 48.81 69 SER A C 1
ATOM 490 O O . SER A 1 69 ? -23.558 12.518 52.380 1.00 48.81 69 SER A O 1
ATOM 492 N N . THR A 1 70 ? -22.696 14.564 51.978 1.00 48.66 70 THR A N 1
ATOM 493 C CA . THR A 1 70 ? -21.406 14.242 51.318 1.00 48.66 70 THR A CA 1
ATOM 494 C C . THR A 1 70 ? -21.367 13.701 49.870 1.00 48.66 70 THR A C 1
ATOM 496 O O . THR A 1 70 ? -21.923 12.665 49.543 1.00 48.66 70 THR A O 1
ATOM 499 N N . ARG A 1 71 ? -20.520 14.384 49.067 1.00 50.59 71 ARG A N 1
ATOM 500 C CA . ARG A 1 71 ? -19.976 14.055 47.723 1.00 50.59 71 ARG A CA 1
ATOM 501 C C . ARG A 1 71 ? -20.928 14.139 46.519 1.00 50.59 71 ARG A C 1
ATOM 503 O O . ARG A 1 71 ? -21.480 13.154 46.061 1.00 50.59 71 ARG A O 1
ATOM 510 N N . VAL A 1 72 ? -20.977 15.366 45.986 1.00 49.94 72 VAL A N 1
ATOM 511 C CA . VAL A 1 72 ? -20.649 15.730 44.587 1.00 49.94 72 VAL A CA 1
ATOM 512 C C . VAL A 1 72 ? -21.154 14.787 43.489 1.00 49.94 72 VAL A C 1
ATOM 514 O O . VAL A 1 72 ? -20.641 13.689 43.308 1.00 49.94 72 VAL A O 1
ATOM 517 N N . ILE A 1 73 ? -22.063 15.313 42.664 1.00 44.34 73 ILE A N 1
ATOM 518 C CA . ILE A 1 73 ? -22.389 14.752 41.352 1.00 44.34 73 ILE A CA 1
ATOM 519 C C . ILE A 1 73 ? -21.248 15.100 40.387 1.00 44.34 73 ILE A C 1
ATOM 521 O O . ILE A 1 73 ? -21.154 16.227 39.907 1.00 44.34 73 ILE A O 1
ATOM 525 N N . THR A 1 74 ? -20.398 14.117 40.116 1.00 47.44 74 THR A N 1
ATOM 526 C CA . THR A 1 74 ? -19.555 14.005 38.919 1.00 47.44 74 THR A CA 1
ATOM 527 C C . THR A 1 74 ? -19.649 12.554 38.416 1.00 47.44 74 THR A C 1
ATOM 529 O O . THR A 1 74 ? -20.035 11.665 39.172 1.00 47.44 74 THR A O 1
ATOM 532 N N . ALA A 1 75 ? -19.362 12.246 37.155 1.00 47.91 75 ALA A N 1
ATOM 533 C CA . ALA A 1 75 ? -18.813 13.101 36.105 1.00 47.91 75 ALA A CA 1
ATOM 534 C C . ALA A 1 75 ? -19.625 12.997 34.811 1.00 47.91 75 ALA A C 1
ATOM 536 O O . ALA A 1 75 ? -20.382 12.048 34.608 1.00 47.91 75 ALA A O 1
ATOM 537 N N . ASP A 1 76 ? -19.399 13.951 33.917 1.00 37.97 76 ASP A N 1
ATOM 538 C CA . ASP A 1 76 ? -19.717 13.816 32.505 1.00 37.97 76 ASP A CA 1
ATOM 539 C C . ASP A 1 76 ? -19.077 12.535 31.949 1.00 37.97 76 ASP A C 1
ATOM 541 O O . ASP A 1 76 ? -17.902 12.243 32.177 1.00 37.97 76 ASP A O 1
ATOM 545 N N . THR A 1 77 ? -19.839 11.754 31.193 1.00 49.22 77 THR A N 1
ATOM 546 C CA . THR A 1 77 ? -19.283 10.728 30.308 1.00 49.22 77 THR A CA 1
ATOM 547 C C . THR A 1 77 ? -20.020 10.845 28.992 1.00 49.22 77 THR A C 1
ATOM 549 O O . THR A 1 77 ? -21.167 10.421 28.856 1.00 49.22 77 THR A O 1
ATOM 552 N N . THR A 1 78 ? -19.365 11.494 28.034 1.00 50.84 78 THR A N 1
ATOM 553 C CA . THR A 1 78 ? -19.846 11.675 26.668 1.00 50.84 78 THR A CA 1
ATOM 554 C C . THR A 1 78 ? -19.772 10.349 25.916 1.00 50.84 78 THR A C 1
ATOM 556 O O . THR A 1 78 ? -18.891 10.137 25.084 1.00 50.84 78 THR A O 1
ATOM 559 N N . HIS A 1 79 ? -20.708 9.444 26.215 1.00 54.38 79 HIS A N 1
ATOM 560 C CA . HIS A 1 79 ? -20.988 8.279 25.378 1.00 54.38 79 HIS A CA 1
ATOM 561 C C . HIS A 1 79 ? -21.436 8.769 23.996 1.00 54.38 79 HIS A C 1
ATOM 563 O O . HIS A 1 79 ? -22.602 9.081 23.755 1.00 54.38 79 HIS A O 1
ATOM 569 N N . MET A 1 80 ? -20.461 8.902 23.100 1.00 61.28 80 MET A N 1
ATOM 570 C CA . MET A 1 80 ? -20.686 9.062 21.675 1.00 61.28 80 MET A CA 1
ATOM 571 C C . MET A 1 80 ? -21.113 7.691 21.164 1.00 61.28 80 MET A C 1
ATOM 573 O O . MET A 1 80 ? -20.272 6.804 21.051 1.00 61.28 80 MET A O 1
ATOM 577 N N . HIS A 1 81 ? -22.404 7.500 20.893 1.00 68.50 81 HIS A N 1
ATOM 578 C CA . HIS A 1 81 ? -22.880 6.265 20.273 1.00 68.50 81 HIS A CA 1
ATOM 579 C C . HIS A 1 81 ? -22.194 6.088 18.911 1.00 68.50 81 HIS A C 1
ATOM 581 O O . HIS A 1 81 ? -22.354 6.907 18.003 1.00 68.50 81 HIS A O 1
ATOM 587 N N . ILE A 1 82 ? -21.378 5.039 18.791 1.00 78.50 82 ILE A N 1
ATOM 588 C CA . ILE A 1 82 ? -20.563 4.786 17.601 1.00 78.50 82 ILE A CA 1
ATOM 589 C C . ILE A 1 82 ? -21.430 4.084 16.557 1.00 78.50 82 ILE A C 1
ATOM 591 O O . ILE A 1 82 ? -21.480 2.859 16.486 1.00 78.50 82 ILE A O 1
ATOM 595 N N . GLU A 1 83 ? -22.115 4.888 15.741 1.00 80.81 83 GLU A N 1
ATOM 596 C CA . GLU A 1 83 ? -22.813 4.401 14.545 1.00 80.81 83 GLU A CA 1
ATOM 597 C C . GLU A 1 83 ? -21.854 3.613 13.628 1.00 80.81 83 GLU A C 1
ATOM 599 O O . GLU A 1 83 ? -20.679 3.996 13.514 1.00 80.81 83 GLU A O 1
ATOM 604 N N . PRO A 1 84 ? -22.333 2.598 12.879 1.00 82.62 84 PRO A N 1
ATOM 605 C CA . PRO A 1 84 ? -21.501 1.785 11.983 1.00 82.62 84 PRO A CA 1
ATOM 606 C C . PRO A 1 84 ? -20.678 2.579 10.948 1.00 82.62 84 PRO A C 1
ATOM 608 O O . PRO A 1 84 ? -19.652 2.105 10.462 1.00 82.62 84 PRO A O 1
ATOM 611 N N . SER A 1 85 ? -21.086 3.812 10.630 1.00 82.50 85 SER A N 1
ATOM 612 C CA . SER A 1 85 ? -20.371 4.744 9.746 1.00 82.50 85 SER A CA 1
ATOM 613 C C . SER A 1 85 ? -19.085 5.346 10.331 1.00 82.50 85 SER A C 1
ATOM 615 O O . SER A 1 85 ? -18.222 5.786 9.567 1.00 82.50 85 SER A O 1
ATOM 617 N N . HIS A 1 86 ? -18.940 5.387 11.660 1.00 85.19 86 HIS A N 1
ATOM 618 C CA . HIS A 1 86 ? -17.786 5.983 12.352 1.00 85.19 86 HIS A CA 1
ATOM 619 C C . HIS A 1 86 ? -16.626 5.002 12.578 1.00 85.19 86 HIS A C 1
ATOM 621 O O . HIS A 1 86 ? -15.557 5.407 13.041 1.00 85.19 86 HIS A O 1
ATOM 627 N N . ILE A 1 87 ? -16.817 3.725 12.239 1.00 90.50 87 ILE A N 1
ATOM 628 C CA . ILE A 1 87 ? -15.808 2.679 12.408 1.00 90.50 87 ILE A CA 1
ATOM 629 C C . ILE A 1 87 ? -14.604 2.952 11.492 1.00 90.50 87 ILE A C 1
ATOM 631 O O . ILE A 1 87 ? -14.735 3.199 10.284 1.00 90.50 87 ILE A O 1
ATOM 635 N N . ILE A 1 88 ? -13.413 2.896 12.085 1.00 91.00 88 ILE A N 1
ATOM 636 C CA . ILE A 1 88 ? -12.128 3.029 11.407 1.00 91.00 88 ILE A CA 1
ATOM 637 C C . ILE A 1 88 ? -11.567 1.627 11.160 1.00 91.00 88 ILE A C 1
ATOM 639 O O . ILE A 1 88 ? -10.948 1.016 12.028 1.00 91.00 88 ILE A O 1
ATOM 643 N N . GLU A 1 89 ? -11.795 1.134 9.945 1.00 93.19 89 GLU A N 1
ATOM 644 C CA . GLU A 1 89 ? -10.958 0.111 9.322 1.00 93.19 89 GLU A CA 1
ATOM 645 C C . GLU A 1 89 ? -9.719 0.811 8.747 1.00 93.19 89 GLU A C 1
ATOM 647 O O . GLU A 1 89 ? -9.860 1.790 8.007 1.00 93.19 89 GLU A O 1
ATOM 652 N N . TYR A 1 90 ? -8.520 0.343 9.091 1.00 93.44 90 TYR A N 1
ATOM 653 C CA . TYR A 1 90 ? -7.260 0.920 8.619 1.00 93.44 90 TYR A CA 1
ATOM 654 C C . TYR A 1 90 ? -6.223 -0.160 8.311 1.00 93.44 90 TYR A C 1
ATOM 656 O O . TYR A 1 90 ? -6.321 -1.282 8.798 1.00 93.44 90 TYR A O 1
ATOM 664 N N . GLU A 1 91 ? -5.224 0.177 7.499 1.00 93.44 91 GLU A N 1
ATOM 665 C CA . GLU A 1 91 ? -4.106 -0.710 7.168 1.00 93.44 91 GLU A CA 1
ATOM 666 C C . GLU A 1 91 ? -2.869 -0.348 8.000 1.00 93.44 91 GLU A C 1
ATOM 668 O O . GLU A 1 91 ? -2.528 0.834 8.116 1.00 93.44 91 GLU A O 1
ATOM 673 N N . TRP A 1 92 ? -2.199 -1.346 8.584 1.00 91.88 92 TRP A N 1
ATOM 674 C CA . TRP A 1 92 ? -0.987 -1.129 9.375 1.00 91.88 92 TRP A CA 1
ATOM 675 C C . TRP A 1 92 ? -0.052 -2.354 9.364 1.00 91.88 92 TRP A C 1
ATOM 677 O O . TRP A 1 92 ? -0.509 -3.460 9.639 1.00 91.88 92 TRP A O 1
ATOM 687 N N . PRO A 1 93 ? 1.262 -2.184 9.111 1.00 90.94 93 PRO A N 1
ATOM 688 C CA . PRO A 1 93 ? 1.904 -0.990 8.554 1.00 90.94 93 PRO A CA 1
ATOM 689 C C . PRO A 1 93 ? 1.352 -0.607 7.164 1.00 90.94 93 PRO A C 1
ATOM 691 O O . PRO A 1 93 ? 0.721 -1.433 6.506 1.00 90.94 93 PRO A O 1
ATOM 694 N N . PRO A 1 94 ? 1.577 0.625 6.675 1.00 87.88 94 PRO A N 1
ATOM 695 C CA . PRO A 1 94 ? 1.122 1.021 5.342 1.00 87.88 94 PRO A CA 1
ATOM 696 C C . PRO A 1 94 ? 1.767 0.170 4.236 1.00 87.88 94 PRO A C 1
ATOM 698 O O . PRO A 1 94 ? 2.987 0.007 4.222 1.00 87.88 94 PRO A O 1
ATOM 701 N N . LYS A 1 95 ? 0.956 -0.317 3.287 1.00 86.81 95 LYS A N 1
ATOM 702 C CA . LYS A 1 95 ? 1.329 -1.263 2.213 1.00 86.81 95 LYS A CA 1
ATOM 703 C C . LYS A 1 95 ? 1.693 -2.674 2.703 1.00 86.81 95 LYS A C 1
ATOM 705 O O . LYS A 1 95 ? 2.381 -3.412 2.002 1.00 86.81 95 LYS A O 1
ATOM 710 N N . SER A 1 96 ? 1.210 -3.055 3.887 1.00 90.25 96 SER A N 1
ATOM 711 C CA . SER A 1 96 ? 1.268 -4.425 4.417 1.00 90.25 96 SER A CA 1
ATOM 712 C C . SER A 1 96 ? 0.128 -5.302 3.877 1.00 90.25 96 SER A C 1
ATOM 714 O O . SER A 1 96 ? 0.252 -6.522 3.801 1.00 90.25 96 SER A O 1
ATOM 716 N N . GLY A 1 97 ? -1.012 -4.698 3.523 1.00 89.94 97 GLY A N 1
ATOM 717 C CA . GLY A 1 97 ? -2.267 -5.404 3.241 1.00 89.94 97 GLY A CA 1
ATOM 718 C C . GLY A 1 97 ? -2.995 -5.923 4.492 1.00 89.94 97 GLY A C 1
ATOM 719 O O 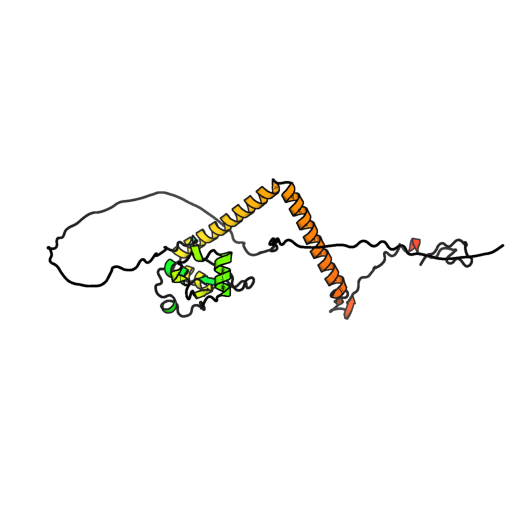. GLY A 1 97 ? -4.188 -6.220 4.423 1.00 89.94 97 GLY A O 1
ATOM 720 N N . GLU A 1 98 ? -2.325 -5.990 5.648 1.00 93.31 98 GLU A N 1
ATOM 721 C CA . GLU A 1 98 ? -2.961 -6.289 6.932 1.00 93.31 98 GLU A CA 1
ATOM 722 C C . GLU A 1 98 ? -3.822 -5.118 7.425 1.00 93.31 98 GLU A C 1
ATOM 724 O O . GLU A 1 98 ? -3.348 -3.988 7.576 1.00 93.31 98 GLU A O 1
ATOM 729 N N . ARG A 1 99 ? -5.095 -5.406 7.718 1.00 94.50 99 ARG A N 1
ATOM 730 C CA . ARG A 1 99 ? -6.062 -4.424 8.217 1.00 94.50 99 ARG A CA 1
ATOM 731 C C . ARG A 1 99 ? -6.474 -4.679 9.657 1.00 94.50 99 ARG A C 1
ATOM 733 O O . ARG A 1 99 ? -6.567 -5.827 10.098 1.00 94.50 99 ARG A O 1
ATOM 740 N N . TYR A 1 100 ? -6.783 -3.592 10.351 1.00 96.00 100 TYR A N 1
ATOM 741 C CA . TYR A 1 100 ? -7.105 -3.553 11.768 1.00 96.00 100 TYR A CA 1
ATOM 742 C C . TYR A 1 100 ? -8.321 -2.652 12.050 1.00 96.00 100 TYR A C 1
ATOM 744 O O . TYR A 1 100 ? -8.624 -1.723 11.299 1.00 96.00 100 TYR A O 1
ATOM 752 N N . PHE A 1 101 ? -9.010 -2.944 13.154 1.00 95.06 101 PHE A N 1
ATOM 753 C CA . PHE A 1 101 ? -10.030 -2.102 13.781 1.00 95.06 101 PHE A CA 1
ATOM 754 C C . PHE A 1 101 ? -9.580 -1.675 15.173 1.00 95.06 101 PHE A C 1
ATOM 756 O O . PHE A 1 101 ? -8.840 -2.393 15.843 1.00 95.06 101 PHE A O 1
ATOM 763 N N . ILE A 1 102 ? -10.103 -0.551 15.654 1.00 93.88 102 ILE A N 1
ATOM 764 C CA . ILE A 1 102 ? -9.877 -0.092 17.026 1.00 93.88 102 ILE A CA 1
ATOM 765 C C . ILE A 1 102 ? -10.873 -0.800 17.962 1.00 93.88 102 ILE A C 1
ATOM 767 O O . ILE A 1 102 ? -12.089 -0.662 17.798 1.00 93.88 102 ILE A O 1
ATOM 771 N N . GLN A 1 103 ? -10.372 -1.556 18.946 1.00 93.56 103 GLN A N 1
ATOM 772 C CA . GLN A 1 103 ? -11.171 -2.353 19.892 1.00 93.56 103 GLN A CA 1
ATOM 773 C C . GLN A 1 103 ? -12.219 -1.497 20.596 1.00 93.56 103 GLN A C 1
ATOM 775 O O . GLN A 1 103 ? -13.339 -1.950 20.801 1.00 93.56 103 GLN A O 1
ATOM 780 N N . GLU A 1 104 ? -11.869 -0.264 20.948 1.00 90.25 104 GLU A N 1
ATOM 781 C CA . GLU A 1 104 ? -12.747 0.648 21.673 1.00 90.25 104 GLU A CA 1
ATOM 782 C C . GLU A 1 104 ? -13.970 1.063 20.831 1.00 90.25 104 GLU A C 1
ATOM 784 O O . GLU A 1 104 ? -15.051 1.235 21.387 1.00 90.25 104 GLU A O 1
ATOM 789 N N . GLN A 1 105 ? -13.852 1.115 19.496 1.00 91.56 105 GLN A N 1
ATOM 790 C CA . GLN A 1 105 ? -15.001 1.345 18.608 1.00 91.56 105 GLN A CA 1
ATOM 791 C C . GLN A 1 105 ? -15.886 0.102 18.470 1.00 91.56 105 GLN A C 1
ATOM 793 O O . GLN A 1 105 ? -17.107 0.192 18.570 1.00 91.56 105 GLN A O 1
ATOM 798 N N . ILE A 1 106 ? -15.268 -1.067 18.274 1.00 92.06 106 ILE A N 1
ATOM 799 C CA . ILE A 1 106 ? -15.976 -2.351 18.133 1.00 92.06 106 ILE A CA 1
ATOM 800 C C . ILE A 1 106 ? -16.670 -2.755 19.448 1.00 92.06 106 ILE A C 1
ATOM 802 O O . ILE A 1 106 ? -17.734 -3.370 19.427 1.00 92.06 106 ILE A O 1
ATOM 806 N N . ALA A 1 107 ? -16.109 -2.383 20.601 1.00 91.12 107 ALA A N 1
ATOM 807 C CA . ALA A 1 107 ? -16.701 -2.642 21.909 1.00 91.12 107 ALA A CA 1
ATOM 808 C C . ALA A 1 107 ? -17.990 -1.837 22.148 1.00 91.12 107 ALA A C 1
ATOM 810 O O . ALA A 1 107 ? -18.959 -2.419 22.634 1.00 91.12 107 ALA A O 1
ATOM 811 N N . GLU A 1 108 ? -18.021 -0.548 21.787 1.00 90.00 108 GLU A N 1
ATOM 812 C CA . GLU A 1 108 ? -19.227 0.288 21.911 1.00 90.00 108 GLU A CA 1
ATOM 813 C C . GLU A 1 108 ? -20.301 -0.144 20.893 1.00 90.00 108 GLU A C 1
ATOM 815 O O . GLU A 1 108 ? -21.462 -0.311 21.257 1.00 90.00 108 GLU A O 1
ATOM 820 N N . LEU A 1 109 ? -19.900 -0.416 19.641 1.00 89.81 109 LEU A N 1
ATOM 821 C CA . LEU A 1 109 ? -20.781 -0.878 18.558 1.00 89.81 109 LEU A CA 1
ATOM 822 C C . LEU A 1 109 ? -21.564 -2.155 18.917 1.00 89.81 109 LEU A C 1
ATOM 824 O O . LEU A 1 109 ? -22.739 -2.282 18.582 1.00 89.81 109 LEU A O 1
ATOM 828 N N . LEU A 1 110 ? -20.902 -3.121 19.561 1.00 91.12 110 LEU A N 1
ATOM 829 C CA . LEU A 1 110 ? -21.462 -4.445 19.856 1.00 91.12 110 LEU A CA 1
ATOM 830 C C . LEU A 1 110 ? -22.023 -4.576 21.297 1.00 91.12 110 LEU A C 1
ATOM 832 O O . LEU A 1 110 ? -22.391 -5.683 21.697 1.00 91.12 110 LEU A O 1
ATOM 836 N N . ASP A 1 111 ? -22.041 -3.492 22.093 1.00 89.69 111 ASP A N 1
ATOM 837 C CA . ASP A 1 111 ? -22.280 -3.470 23.561 1.00 89.69 111 ASP A CA 1
ATOM 838 C C . ASP A 1 111 ? -21.429 -4.513 24.334 1.00 89.69 111 ASP A C 1
ATOM 840 O O . ASP A 1 111 ? -21.860 -5.197 25.271 1.00 89.69 111 ASP A O 1
ATOM 844 N N . VAL A 1 112 ? -20.161 -4.674 23.932 1.00 90.56 112 VAL A N 1
ATOM 845 C CA . VAL A 1 112 ? -19.232 -5.653 24.521 1.00 90.56 112 VAL A CA 1
ATOM 846 C C . VAL A 1 112 ? -18.337 -4.988 25.567 1.00 90.56 112 VAL A C 1
ATOM 848 O O . VAL A 1 112 ? -17.149 -4.741 25.361 1.00 90.56 112 VAL A O 1
ATOM 851 N N . LYS A 1 113 ? -18.900 -4.816 26.769 1.00 86.19 113 LYS A N 1
ATOM 852 C CA . LYS A 1 113 ? -18.275 -4.218 27.977 1.00 86.19 113 LYS A CA 1
ATOM 853 C C . LYS A 1 113 ? -16.881 -4.737 28.363 1.00 86.19 113 LYS A C 1
ATOM 855 O O . LYS A 1 113 ? -16.204 -4.129 29.188 1.00 86.19 113 LYS A O 1
ATOM 860 N N . SER A 1 114 ? -16.455 -5.896 27.858 1.00 88.44 114 SER A N 1
ATOM 861 C CA . SER A 1 114 ? -15.089 -6.392 28.051 1.00 88.44 114 SER A CA 1
ATOM 862 C C . SER A 1 114 ? -14.703 -7.385 26.956 1.00 88.44 114 SER A C 1
ATOM 864 O O . SER A 1 114 ? -14.811 -8.603 27.121 1.00 88.44 114 SER A O 1
ATOM 866 N N . PHE A 1 115 ? -14.222 -6.853 25.833 1.00 88.31 115 PHE A N 1
ATOM 867 C CA . PHE A 1 115 ? -13.843 -7.634 24.653 1.00 88.31 115 PHE A CA 1
ATOM 868 C C . PHE A 1 115 ? -12.842 -8.759 24.983 1.00 88.31 115 PHE A C 1
ATOM 870 O O . PHE A 1 115 ? -13.047 -9.911 24.607 1.00 88.31 115 PHE A O 1
ATOM 877 N N . LYS A 1 116 ? -11.834 -8.471 25.822 1.00 87.69 116 LYS A N 1
ATOM 878 C CA . LYS A 1 116 ? -10.839 -9.445 26.321 1.00 87.69 116 LYS A CA 1
ATOM 879 C C . LYS A 1 116 ? -11.418 -10.595 27.169 1.00 87.69 116 LYS A C 1
ATOM 881 O O . LYS A 1 116 ? -10.775 -11.633 27.277 1.00 87.69 116 LYS A O 1
ATOM 886 N N . ARG A 1 117 ? -12.598 -10.436 27.787 1.00 90.75 117 ARG A N 1
ATOM 887 C CA . ARG A 1 117 ? -13.270 -11.511 28.553 1.00 90.75 117 ARG A CA 1
ATOM 888 C C . ARG A 1 117 ? -14.238 -12.332 27.706 1.00 90.75 117 ARG A C 1
ATOM 890 O O . ARG A 1 117 ? -14.446 -13.501 28.007 1.00 90.75 117 ARG A O 1
ATOM 897 N N . LYS A 1 118 ? -14.861 -11.712 26.701 1.00 91.19 118 LYS A N 1
ATOM 898 C CA . LYS A 1 118 ? -15.832 -12.361 25.809 1.00 91.19 118 LYS A CA 1
ATOM 899 C C . LYS A 1 118 ? -15.157 -13.153 24.693 1.00 91.19 118 LYS A C 1
ATOM 901 O O . LYS A 1 118 ? -15.609 -14.250 24.393 1.00 91.19 118 LYS A O 1
ATOM 906 N N . TYR A 1 119 ? -14.070 -12.618 24.144 1.00 91.62 119 TYR A N 1
ATOM 907 C CA . TYR A 1 119 ? -13.333 -13.200 23.028 1.00 91.62 119 TYR A CA 1
ATOM 908 C C . TYR A 1 119 ? -11.826 -13.173 23.353 1.00 91.62 119 TYR A C 1
ATOM 910 O O . TYR A 1 119 ? -11.137 -12.211 22.995 1.00 91.62 119 TYR A O 1
ATOM 918 N N . PRO A 1 120 ? -11.304 -14.164 24.104 1.00 91.19 120 PRO A N 1
ATOM 919 C CA . PRO A 1 120 ? -9.901 -14.188 24.525 1.00 91.19 120 PRO A CA 1
ATOM 920 C C . PRO A 1 120 ? -8.938 -14.435 23.354 1.00 91.19 120 PRO A C 1
ATOM 922 O O . PRO A 1 120 ? -7.926 -13.745 23.262 1.00 91.1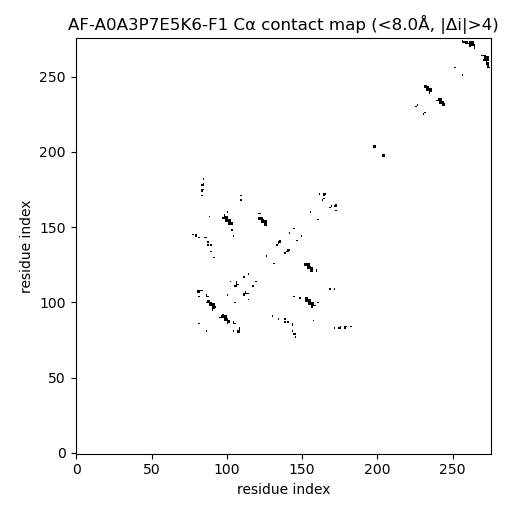9 120 PRO A O 1
ATOM 925 N N . GLU A 1 121 ? -9.298 -15.337 22.435 1.00 91.81 121 GLU A N 1
ATOM 926 C CA . GLU A 1 121 ? -8.438 -15.814 21.335 1.00 91.81 121 GLU A CA 1
ATOM 927 C C . GLU A 1 121 ? -8.133 -14.765 20.251 1.00 91.81 121 GLU A C 1
ATOM 929 O O . GLU A 1 121 ? -7.201 -14.945 19.473 1.00 91.81 121 GLU A O 1
ATOM 934 N N . LEU A 1 122 ? -8.897 -13.666 20.187 1.00 92.62 122 LEU A N 1
ATOM 935 C CA . LEU A 1 122 ? -8.721 -12.646 19.149 1.00 92.62 122 LEU A CA 1
ATOM 936 C C . LEU A 1 122 ? -7.372 -11.934 19.272 1.00 92.62 122 LEU A C 1
ATOM 938 O O . LEU A 1 122 ? -6.996 -11.451 20.354 1.00 92.62 122 LEU A O 1
ATOM 942 N N . SER A 1 123 ? -6.686 -11.835 18.134 1.00 92.75 123 SER A N 1
ATOM 943 C CA . SER A 1 123 ? -5.392 -11.180 18.013 1.00 92.75 123 SER A CA 1
ATOM 944 C C . SER A 1 123 ? -5.528 -9.676 18.244 1.00 92.75 123 SER A C 1
ATOM 946 O O . SER A 1 123 ? -6.444 -9.019 17.741 1.00 92.75 123 SER A O 1
ATOM 948 N N . ARG A 1 124 ? -4.630 -9.129 19.072 1.00 93.25 124 ARG A N 1
ATOM 949 C CA . ARG A 1 124 ? -4.642 -7.709 19.427 1.00 93.25 124 ARG A CA 1
ATOM 950 C C . ARG A 1 124 ? -3.269 -7.182 19.804 1.00 93.25 124 ARG A C 1
ATOM 952 O O . ARG A 1 124 ? -2.512 -7.874 20.489 1.00 93.25 124 ARG A O 1
ATOM 959 N N . HIS A 1 125 ? -3.003 -5.931 19.453 1.00 94.00 125 HIS A N 1
ATOM 960 C CA . HIS A 1 125 ? -1.840 -5.171 19.913 1.00 94.00 125 HIS A CA 1
ATOM 961 C C . HIS A 1 125 ? -2.264 -3.836 20.534 1.00 94.00 125 HIS A C 1
ATOM 963 O O . HIS A 1 125 ? -3.394 -3.377 20.373 1.00 94.00 125 HIS A O 1
ATOM 969 N N . THR A 1 126 ? -1.370 -3.226 21.307 1.00 93.75 126 THR A N 1
ATOM 970 C CA . THR A 1 126 ? -1.536 -1.851 21.801 1.00 93.75 126 THR A CA 1
ATOM 971 C C . THR A 1 126 ? -1.111 -0.876 20.717 1.00 93.75 126 THR A C 1
ATOM 973 O O . THR A 1 126 ? 0.004 -1.007 20.217 1.00 93.75 126 THR A O 1
ATOM 976 N N . ILE A 1 127 ? -1.956 0.105 20.393 1.00 92.38 127 ILE A N 1
ATOM 977 C CA . ILE A 1 127 ? -1.680 1.067 19.320 1.00 92.38 127 ILE A CA 1
ATOM 978 C C . ILE A 1 127 ? -0.480 1.940 19.703 1.00 92.38 127 ILE A C 1
ATOM 980 O O . ILE A 1 127 ? -0.533 2.707 20.674 1.00 92.38 127 ILE A O 1
ATOM 984 N N . GLU A 1 128 ? 0.607 1.813 18.938 1.00 91.25 128 GLU A N 1
ATOM 985 C CA . GLU A 1 128 ? 1.850 2.552 19.175 1.00 91.25 128 GLU A CA 1
ATOM 986 C C . GLU A 1 128 ? 1.696 4.055 18.889 1.00 91.25 128 GLU A C 1
ATOM 988 O O . GLU A 1 128 ? 0.730 4.504 18.273 1.00 91.25 128 GLU A O 1
ATOM 993 N N . ILE A 1 129 ? 2.673 4.864 19.315 1.00 89.06 129 ILE A N 1
ATOM 994 C CA . ILE A 1 129 ? 2.677 6.318 19.070 1.00 89.06 129 ILE A CA 1
ATOM 995 C C . ILE A 1 129 ? 2.663 6.616 17.559 1.00 89.06 129 ILE A C 1
ATOM 997 O O . ILE A 1 129 ? 1.859 7.427 17.107 1.00 89.06 129 ILE A O 1
ATOM 1001 N N . ASN A 1 130 ? 3.461 5.889 16.771 1.00 91.00 130 ASN A N 1
ATOM 1002 C CA . ASN A 1 130 ? 3.531 6.044 15.312 1.00 91.00 130 ASN A CA 1
ATOM 1003 C C . ASN A 1 130 ? 2.191 5.704 14.622 1.00 91.00 130 ASN A C 1
ATOM 1005 O O . ASN A 1 130 ? 1.739 6.409 13.721 1.00 91.00 130 ASN A O 1
ATOM 1009 N N . GLU A 1 131 ? 1.539 4.629 15.071 1.00 92.50 131 GLU A N 1
ATOM 1010 C CA . GLU A 1 131 ? 0.249 4.146 14.558 1.00 92.50 131 GLU A CA 1
ATOM 1011 C C . GLU A 1 131 ? -0.890 5.117 14.912 1.00 92.50 131 GLU A C 1
ATOM 1013 O O . GLU A 1 131 ? -1.717 5.472 14.075 1.00 92.50 131 GLU A O 1
ATOM 1018 N N . ARG A 1 132 ? -0.874 5.636 16.143 1.00 89.12 132 ARG A N 1
ATOM 1019 C CA . ARG A 1 132 ? -1.750 6.709 16.632 1.00 89.12 132 ARG A CA 1
ATOM 1020 C C . ARG A 1 132 ? -1.618 7.992 15.816 1.00 89.12 132 ARG A C 1
ATOM 1022 O O . ARG A 1 132 ? -2.636 8.588 15.473 1.00 89.12 132 ARG A O 1
ATOM 1029 N N . GLU A 1 133 ? -0.399 8.431 15.514 1.00 89.94 133 GLU A N 1
ATOM 1030 C CA . GLU A 1 133 ? -0.162 9.620 14.685 1.00 89.94 133 GLU A CA 1
ATOM 1031 C C . GLU A 1 133 ? -0.680 9.409 13.254 1.00 89.94 133 GLU A C 1
ATOM 1033 O O . GLU A 1 133 ? -1.374 10.274 12.715 1.00 89.94 133 GLU A O 1
ATOM 1038 N N . TYR A 1 134 ? -0.456 8.224 12.676 1.00 89.81 134 TYR A N 1
ATOM 1039 C CA . TYR A 1 134 ? -1.015 7.822 11.383 1.00 89.81 134 TYR A CA 1
ATOM 1040 C C . TYR A 1 134 ? -2.560 7.816 11.372 1.00 89.81 134 TYR A C 1
ATOM 1042 O O . TYR A 1 134 ? -3.175 8.320 10.425 1.00 89.81 134 TYR A O 1
ATOM 1050 N N . LEU A 1 135 ? -3.201 7.312 12.432 1.00 90.06 135 LEU A N 1
ATOM 1051 C CA . LEU A 1 135 ? -4.660 7.314 12.602 1.00 90.06 135 LEU A CA 1
ATOM 1052 C C . LEU A 1 135 ? -5.246 8.725 12.781 1.00 90.06 135 LEU A C 1
ATOM 1054 O O . LEU A 1 135 ? -6.298 9.041 12.216 1.00 90.06 135 LEU A O 1
ATOM 1058 N N . LEU A 1 136 ? -4.567 9.593 13.536 1.00 88.31 136 LEU A N 1
ATOM 1059 C CA . LEU A 1 136 ? -4.949 10.998 13.694 1.00 88.31 136 LEU A CA 1
ATOM 1060 C C . LEU A 1 136 ? -4.858 11.755 12.362 1.00 88.31 136 LEU A C 1
ATOM 1062 O O . LEU A 1 136 ? -5.796 12.471 12.011 1.00 88.31 136 LEU A O 1
ATOM 1066 N N . ALA A 1 137 ? -3.773 11.558 11.608 1.00 88.19 137 ALA A N 1
ATOM 1067 C CA . ALA A 1 137 ? -3.527 12.239 10.339 1.00 88.19 137 ALA A CA 1
ATOM 1068 C C . ALA A 1 137 ? -4.494 11.812 9.221 1.00 88.19 137 ALA A C 1
ATOM 1070 O O . ALA A 1 137 ? -5.054 12.667 8.536 1.00 88.19 137 ALA A O 1
ATOM 1071 N N . ASN A 1 138 ? -4.701 10.503 9.033 1.00 87.38 138 ASN A N 1
ATOM 1072 C CA . ASN A 1 138 ? -5.421 9.978 7.865 1.00 87.38 138 ASN A CA 1
ATOM 1073 C C . ASN A 1 138 ? -6.905 9.692 8.133 1.00 87.38 138 ASN A C 1
ATOM 1075 O O . ASN A 1 138 ? -7.748 9.958 7.278 1.00 87.38 138 ASN A O 1
ATOM 1079 N N . TYR A 1 139 ? -7.241 9.186 9.324 1.00 83.38 139 TYR A N 1
ATOM 1080 C CA . TYR A 1 139 ? -8.592 8.711 9.655 1.00 83.38 139 TYR A CA 1
ATOM 1081 C C . TYR A 1 139 ? -9.365 9.655 10.588 1.00 83.38 139 TYR A C 1
ATOM 1083 O O . TYR A 1 139 ? -10.508 9.368 10.935 1.00 83.38 139 TYR A O 1
ATOM 1091 N N . LYS A 1 140 ? -8.773 10.803 10.963 1.00 82.81 140 LYS A N 1
ATOM 1092 C CA . LYS A 1 140 ? -9.362 11.815 11.863 1.00 82.81 140 LYS A CA 1
ATOM 1093 C C . LYS A 1 140 ? -9.840 11.218 13.192 1.00 82.81 140 LYS A C 1
ATOM 1095 O O . LYS A 1 140 ? -10.911 11.561 13.688 1.00 82.81 140 LYS A O 1
ATOM 1100 N N . LEU A 1 141 ? -9.024 10.341 13.783 1.00 79.62 141 LEU A N 1
ATOM 1101 C CA . LEU A 1 141 ? -9.334 9.586 15.004 1.00 79.62 141 LEU A CA 1
ATOM 1102 C C . LEU A 1 141 ? -9.964 10.427 16.139 1.00 79.62 141 LEU A C 1
ATOM 1104 O O . LEU A 1 141 ? -10.900 9.968 16.789 1.00 79.62 141 LEU A O 1
ATOM 1108 N N . ALA A 1 142 ? -9.523 11.677 16.321 1.00 75.19 142 ALA A N 1
ATOM 1109 C CA . ALA A 1 142 ? -10.045 12.606 17.332 1.00 75.19 142 ALA A CA 1
ATOM 1110 C C . ALA A 1 142 ? -11.526 13.020 17.147 1.00 75.19 142 ALA A C 1
ATOM 1112 O O . ALA A 1 142 ? -12.093 13.668 18.020 1.00 75.19 142 ALA A O 1
ATOM 1113 N N . THR A 1 143 ? -12.157 12.688 16.016 1.00 79.31 143 THR A N 1
ATOM 1114 C CA . THR A 1 143 ? -13.601 12.877 15.776 1.00 79.31 143 THR A CA 1
ATOM 1115 C C . THR A 1 143 ? -14.415 11.615 16.084 1.00 79.31 143 THR A C 1
ATOM 1117 O O . THR A 1 143 ? -15.617 11.713 16.302 1.00 79.31 143 THR A O 1
ATOM 1120 N N . ALA A 1 144 ? -13.787 10.435 16.100 1.00 76.94 144 ALA A N 1
ATOM 1121 C CA . ALA A 1 144 ? -14.476 9.142 16.162 1.00 76.94 144 ALA A CA 1
ATOM 1122 C C . ALA A 1 144 ? -14.370 8.426 17.524 1.00 76.94 144 ALA A C 1
ATOM 1124 O O . ALA A 1 144 ? -15.021 7.400 17.723 1.00 76.94 144 ALA A O 1
ATOM 1125 N N . ILE A 1 145 ? -13.538 8.938 18.439 1.00 79.31 145 ILE A N 1
ATOM 1126 C CA . ILE A 1 145 ? -13.343 8.454 19.815 1.00 79.31 145 ILE A CA 1
ATOM 1127 C C . ILE A 1 145 ? -13.050 9.670 20.715 1.00 79.31 145 ILE A C 1
ATOM 1129 O O . ILE A 1 145 ? -12.349 10.592 20.295 1.00 79.31 145 ILE A O 1
ATOM 1133 N N . ASN A 1 146 ? -13.557 9.677 21.954 1.00 76.81 146 ASN A N 1
ATOM 1134 C CA . ASN A 1 146 ? -13.328 10.772 22.904 1.00 76.81 146 ASN A CA 1
ATOM 1135 C C . ASN A 1 146 ? -11.841 10.936 23.282 1.00 76.81 146 ASN A C 1
ATOM 1137 O O . ASN A 1 146 ? -11.112 9.954 23.418 1.00 76.81 146 ASN A O 1
ATOM 1141 N N . GLU A 1 147 ? -11.416 12.164 23.602 1.00 75.69 147 GLU A N 1
ATOM 1142 C CA . GLU A 1 147 ? -10.046 12.460 24.061 1.00 75.69 147 GLU A CA 1
ATOM 1143 C C . GLU A 1 147 ? -9.629 11.603 25.272 1.00 75.69 147 GLU A C 1
ATOM 1145 O O . GLU A 1 147 ? -8.550 11.018 25.278 1.00 75.69 147 GLU A O 1
ATOM 1150 N N . HIS A 1 148 ? -10.519 11.416 26.254 1.00 73.69 148 HIS A N 1
ATOM 1151 C CA . HIS A 1 148 ? -10.242 10.592 27.437 1.00 73.69 148 HIS A CA 1
ATOM 1152 C C . HIS A 1 148 ? -10.076 9.086 27.129 1.00 73.69 148 HIS A C 1
ATOM 1154 O O . HIS A 1 148 ? -9.452 8.370 27.910 1.00 73.69 148 HIS A O 1
ATOM 1160 N N . GLN A 1 149 ? -10.593 8.608 25.991 1.00 76.56 149 GLN A N 1
ATOM 1161 C CA . GLN A 1 149 ? -10.424 7.235 25.493 1.00 76.56 149 GLN A CA 1
ATOM 1162 C C . GLN A 1 149 ? -9.177 7.079 24.600 1.00 76.56 149 GLN A C 1
ATOM 1164 O O . GLN A 1 149 ? -8.813 5.957 24.262 1.00 76.56 149 GLN A O 1
ATOM 1169 N N . MET A 1 150 ? -8.468 8.161 24.243 1.00 75.62 150 MET A N 1
ATOM 1170 C CA . MET A 1 150 ? -7.239 8.078 23.436 1.00 75.62 150 MET A CA 1
ATOM 1171 C C . MET A 1 150 ? -6.125 7.270 24.116 1.00 75.62 150 MET A C 1
ATOM 1173 O O . MET A 1 150 ? -5.262 6.708 23.433 1.00 75.62 150 MET A O 1
ATOM 1177 N N . HIS A 1 151 ? -6.071 7.238 25.445 1.00 80.75 151 HIS A N 1
ATOM 1178 C CA . HIS A 1 151 ? -4.977 6.603 26.175 1.00 80.75 151 HIS A CA 1
ATOM 1179 C C . HIS A 1 151 ? -5.147 5.079 26.226 1.00 80.75 151 HIS A C 1
ATOM 1181 O O . HIS A 1 151 ? -6.128 4.574 26.758 1.00 80.75 151 HIS A O 1
ATOM 1187 N N . GLY A 1 152 ? -4.156 4.341 25.714 1.00 84.56 152 GLY A N 1
ATOM 1188 C CA . GLY A 1 152 ? -4.133 2.875 25.796 1.00 84.56 152 GLY A CA 1
ATOM 1189 C C . GLY A 1 152 ? -5.011 2.127 24.785 1.00 84.56 152 GLY A C 1
ATOM 1190 O O . GLY A 1 152 ? -5.261 0.947 25.012 1.00 84.56 152 GLY A O 1
ATOM 1191 N N . LEU A 1 153 ? -5.446 2.783 23.697 1.00 90.81 153 LEU A N 1
ATOM 1192 C CA . LEU A 1 153 ? -6.178 2.153 22.585 1.00 90.81 153 LEU A CA 1
ATOM 1193 C C . LEU A 1 153 ? -5.542 0.830 22.133 1.00 90.81 153 LEU A C 1
ATOM 1195 O O . LEU A 1 153 ? -4.312 0.694 22.088 1.00 90.81 153 LEU A O 1
ATOM 1199 N N . THR A 1 154 ? -6.382 -0.119 21.730 1.00 93.56 154 THR A N 1
ATOM 1200 C CA . THR A 1 154 ? -5.940 -1.431 21.244 1.00 93.56 154 THR A CA 1
ATOM 1201 C C . THR A 1 154 ? -6.527 -1.751 19.878 1.00 93.56 154 THR A C 1
ATOM 1203 O O . THR A 1 154 ? -7.669 -1.419 19.578 1.00 93.56 154 THR A O 1
ATOM 1206 N N . ALA A 1 155 ? -5.730 -2.397 19.037 1.00 95.00 155 ALA A N 1
ATOM 1207 C CA . ALA A 1 155 ? -6.102 -2.797 17.690 1.00 95.00 155 ALA A CA 1
ATOM 1208 C C . ALA A 1 155 ? -6.501 -4.277 17.648 1.00 95.00 155 ALA A C 1
ATOM 1210 O O . ALA A 1 155 ? -5.993 -5.079 18.429 1.00 95.00 155 ALA A O 1
ATOM 1211 N N . LEU A 1 156 ? -7.384 -4.636 16.719 1.00 95.88 156 LEU A N 1
ATOM 1212 C CA . LEU A 1 156 ? -7.887 -5.988 16.462 1.00 95.88 156 LEU A CA 1
ATOM 1213 C C . LEU A 1 156 ? -7.757 -6.299 14.971 1.00 95.88 156 LEU A C 1
ATOM 1215 O O . LEU A 1 156 ? -8.090 -5.441 14.155 1.00 95.88 156 LEU A O 1
ATOM 1219 N N . ARG A 1 157 ? -7.331 -7.507 14.589 1.00 95.62 157 ARG A N 1
ATOM 1220 C CA . ARG A 1 157 ? -7.212 -7.892 13.170 1.00 95.62 157 ARG A CA 1
ATOM 1221 C C . ARG A 1 157 ? -8.579 -7.893 12.478 1.00 95.62 157 ARG A C 1
ATOM 1223 O O . ARG A 1 157 ? -9.484 -8.613 12.890 1.00 95.62 157 ARG A O 1
ATOM 1230 N N . ALA A 1 158 ? -8.718 -7.147 11.381 1.00 95.50 158 ALA A N 1
ATOM 1231 C CA . ALA A 1 158 ? -10.006 -6.922 10.720 1.00 95.50 158 ALA A CA 1
ATOM 1232 C C . ALA A 1 158 ? -10.688 -8.210 10.233 1.00 95.50 158 ALA A C 1
ATOM 1234 O O . ALA A 1 158 ? -11.901 -8.335 10.367 1.00 95.50 158 ALA A O 1
ATOM 1235 N N . ILE A 1 159 ? -9.910 -9.185 9.749 1.00 95.19 159 ILE A N 1
ATOM 1236 C CA . ILE A 1 159 ? -10.398 -10.500 9.293 1.00 95.19 159 ILE A CA 1
ATOM 1237 C C . ILE A 1 159 ? -11.218 -11.192 10.396 1.00 95.19 159 ILE A C 1
ATOM 1239 O O . ILE A 1 159 ? -12.378 -11.534 10.185 1.00 95.19 159 ILE A O 1
ATOM 1243 N N . GLU A 1 160 ? -10.646 -11.310 11.595 1.00 95.56 160 GLU A N 1
ATOM 1244 C CA . GLU A 1 160 ? -11.258 -12.009 12.733 1.00 95.56 160 GLU A CA 1
ATOM 1245 C C . GLU A 1 160 ? -12.515 -11.276 13.241 1.00 95.56 160 GLU A C 1
ATOM 1247 O O . GLU A 1 160 ? -13.462 -11.894 13.724 1.00 95.56 160 GLU A O 1
ATOM 1252 N N . ILE A 1 161 ? -12.552 -9.946 13.096 1.00 95.00 161 ILE A N 1
ATOM 1253 C CA . ILE A 1 161 ? -13.706 -9.118 13.469 1.00 95.00 161 ILE A CA 1
ATOM 1254 C C . ILE A 1 161 ? -14.810 -9.162 12.407 1.00 95.00 161 ILE A C 1
ATOM 1256 O O . ILE A 1 161 ? -15.984 -9.146 12.767 1.00 95.00 161 ILE A O 1
ATOM 1260 N N . HIS A 1 162 ? -14.483 -9.275 11.117 1.00 95.12 162 HIS A N 1
ATOM 1261 C CA . HIS A 1 162 ? -15.483 -9.538 10.080 1.00 95.12 162 HIS A CA 1
ATOM 1262 C C . HIS A 1 162 ? -16.146 -10.908 10.275 1.00 95.12 162 HIS A C 1
ATOM 1264 O O . HIS A 1 162 ? -17.368 -10.995 10.189 1.00 95.12 162 HIS A O 1
ATOM 1270 N N . GLU A 1 163 ? -15.367 -11.950 10.582 1.00 95.44 163 GLU A N 1
ATOM 1271 C CA . GLU A 1 163 ? -15.887 -13.291 10.879 1.00 95.44 163 GLU A CA 1
ATOM 1272 C C . GLU A 1 163 ? -16.809 -13.277 12.111 1.00 95.44 163 GLU A C 1
ATOM 1274 O O . GLU A 1 163 ? -17.945 -13.744 12.028 1.00 95.44 163 GLU A O 1
ATOM 1279 N N . LEU A 1 164 ? -16.375 -12.651 13.212 1.00 94.31 164 LEU A N 1
ATOM 1280 C CA . LEU A 1 164 ? -17.166 -12.494 14.440 1.00 94.31 164 LEU A CA 1
ATOM 1281 C C . LEU A 1 164 ? -18.448 -11.680 14.228 1.00 94.31 164 LEU A C 1
ATOM 1283 O O . LEU A 1 164 ? -19.511 -12.046 14.729 1.00 94.31 164 LEU A O 1
ATOM 1287 N N . MET A 1 165 ? -18.378 -10.561 13.501 1.00 94.25 165 MET A N 1
ATOM 1288 C CA . MET A 1 165 ? -19.570 -9.761 13.211 1.00 94.25 165 MET A CA 1
ATOM 1289 C C . MET A 1 165 ? -20.549 -10.534 12.313 1.00 94.25 165 MET A C 1
ATOM 1291 O O . MET A 1 165 ? -21.758 -10.432 12.515 1.00 94.25 165 MET A O 1
ATOM 1295 N N . ALA A 1 166 ? -20.053 -11.346 11.374 1.00 93.94 166 ALA A N 1
ATOM 1296 C CA . ALA A 1 166 ? -20.887 -12.192 10.525 1.00 93.94 166 ALA A CA 1
ATOM 1297 C C . ALA A 1 166 ? -21.547 -13.364 11.282 1.00 93.94 166 ALA A C 1
ATOM 1299 O O . ALA A 1 166 ? -22.676 -13.721 10.941 1.00 93.94 166 ALA A O 1
ATOM 1300 N N . SER A 1 167 ? -20.888 -13.951 12.292 1.00 94.06 167 SER A N 1
ATOM 1301 C CA . SER A 1 167 ? -21.454 -15.052 13.091 1.00 94.06 167 SER A CA 1
ATOM 1302 C C . SER A 1 167 ? -22.411 -14.574 14.184 1.00 94.06 167 SER A C 1
ATOM 1304 O O . SER A 1 167 ? -23.529 -15.079 14.286 1.00 94.06 167 SER A O 1
ATOM 1306 N N . ASP A 1 168 ? -21.985 -13.602 14.991 1.00 93.62 168 ASP A N 1
ATOM 1307 C CA . ASP A 1 168 ? -22.636 -13.273 16.264 1.00 93.62 168 ASP A CA 1
ATOM 1308 C C . ASP A 1 168 ? -23.569 -12.054 16.146 1.00 93.62 168 ASP A C 1
ATOM 1310 O O . ASP A 1 168 ? -24.542 -11.944 16.895 1.00 93.62 168 ASP A O 1
ATOM 1314 N N . TYR A 1 169 ? -23.305 -11.143 15.196 1.00 93.19 169 TYR A N 1
ATOM 1315 C CA . TYR A 1 169 ? -24.009 -9.858 15.056 1.00 93.19 169 TYR A CA 1
ATOM 1316 C C . TYR A 1 169 ? -24.408 -9.517 13.598 1.00 93.19 169 TYR A C 1
ATOM 1318 O O . TYR A 1 169 ? -24.206 -8.379 13.158 1.00 93.19 169 TYR A O 1
ATOM 1326 N N . PRO A 1 170 ? -25.016 -10.443 12.823 1.00 94.38 170 PRO A N 1
ATOM 1327 C CA . PRO A 1 170 ? -25.205 -10.283 11.375 1.00 94.38 170 PRO A CA 1
ATOM 1328 C C . PRO A 1 170 ? -26.021 -9.044 10.963 1.00 94.38 170 PRO A C 1
ATOM 1330 O O . PRO A 1 170 ? -25.801 -8.498 9.883 1.00 94.38 170 PRO A O 1
ATOM 1333 N N . ALA A 1 171 ? -26.928 -8.559 11.819 1.00 94.00 171 ALA A N 1
ATOM 1334 C CA . ALA A 1 171 ? -27.668 -7.316 11.581 1.00 94.00 171 ALA A CA 1
ATOM 1335 C C . ALA A 1 171 ? -26.744 -6.081 11.589 1.00 94.00 171 ALA A C 1
ATOM 1337 O O . ALA A 1 171 ? -26.737 -5.313 10.628 1.00 94.00 171 ALA A O 1
ATOM 1338 N N . ILE A 1 172 ? -25.911 -5.945 12.629 1.00 92.25 172 ILE A N 1
ATOM 1339 C CA . ILE A 1 172 ? -24.920 -4.863 12.755 1.00 92.25 172 ILE A CA 1
ATOM 1340 C C . ILE A 1 172 ? -23.884 -4.976 11.630 1.00 92.25 172 ILE A C 1
ATOM 1342 O O . ILE A 1 172 ? -23.505 -3.974 11.026 1.00 92.25 172 ILE A O 1
ATOM 1346 N N . TYR A 1 173 ? -23.473 -6.202 11.288 1.00 94.44 173 TYR A N 1
ATOM 1347 C CA . TYR A 1 173 ? -22.536 -6.436 10.193 1.00 94.44 173 TYR A CA 1
ATOM 1348 C C . TYR A 1 173 ? -23.083 -5.971 8.839 1.00 94.44 173 TYR A C 1
ATOM 1350 O O . TYR A 1 173 ? -22.372 -5.298 8.094 1.00 94.44 173 TYR A O 1
ATOM 1358 N N . SER A 1 174 ? -24.353 -6.261 8.536 1.00 93.94 174 SER A N 1
ATOM 1359 C CA . SER A 1 174 ? -25.007 -5.791 7.309 1.00 93.94 174 SER A CA 1
ATOM 1360 C C . SER A 1 174 ? -25.122 -4.263 7.249 1.00 93.94 174 SER A C 1
ATOM 1362 O O . SER A 1 174 ? -25.080 -3.693 6.156 1.00 93.94 174 SER A O 1
ATOM 1364 N N . GLU A 1 175 ? -25.280 -3.592 8.391 1.00 93.81 175 GLU A N 1
ATOM 1365 C CA . GLU A 1 175 ? -25.348 -2.132 8.456 1.00 93.81 175 GLU A CA 1
ATOM 1366 C C . GLU A 1 175 ? -23.965 -1.488 8.292 1.00 93.81 175 GLU A C 1
ATOM 1368 O O . GLU A 1 175 ? -23.807 -0.571 7.484 1.00 93.81 175 GLU A O 1
ATOM 1373 N N . TYR A 1 176 ? -22.937 -2.036 8.948 1.00 93.31 176 TYR A N 1
ATOM 1374 C CA . TYR A 1 176 ? -21.541 -1.661 8.716 1.00 93.31 176 TYR A CA 1
ATOM 1375 C C . TYR A 1 176 ? -21.122 -1.878 7.253 1.00 93.31 176 TYR A C 1
ATOM 1377 O O . TYR A 1 176 ? -20.542 -0.976 6.652 1.00 93.31 176 TYR A O 1
ATOM 1385 N N . GLN A 1 177 ? -21.466 -3.016 6.636 1.00 93.50 177 GLN A N 1
ATOM 1386 C CA . GLN A 1 177 ? -21.180 -3.265 5.217 1.00 93.50 177 GLN A CA 1
ATOM 1387 C C . GLN A 1 177 ? -21.841 -2.221 4.302 1.00 93.50 177 GLN A C 1
ATOM 1389 O O . GLN A 1 177 ? -21.194 -1.727 3.376 1.00 93.50 177 GLN A O 1
ATOM 1394 N N . ARG A 1 178 ? -23.099 -1.833 4.571 1.00 94.44 178 ARG A N 1
ATOM 1395 C CA . ARG A 1 178 ? -23.769 -0.735 3.852 1.00 94.44 178 ARG A CA 1
ATOM 1396 C C . ARG A 1 178 ? -23.026 0.589 4.053 1.00 94.44 178 ARG A C 1
ATOM 1398 O O . ARG A 1 178 ? -22.710 1.252 3.068 1.00 94.44 178 ARG A O 1
ATOM 1405 N N . ALA A 1 179 ? -22.704 0.951 5.294 1.00 92.62 179 ALA A N 1
ATOM 1406 C CA . ALA A 1 179 ? -22.012 2.199 5.611 1.00 92.62 179 ALA A CA 1
ATOM 1407 C C . ALA A 1 179 ? -20.610 2.276 4.973 1.00 92.62 179 ALA A C 1
ATOM 1409 O O . ALA A 1 179 ? -20.231 3.318 4.439 1.00 92.62 179 ALA A O 1
ATOM 1410 N N . ALA A 1 180 ? -19.861 1.170 4.957 1.00 91.88 180 ALA A N 1
ATOM 1411 C CA . ALA A 1 180 ? -18.569 1.061 4.285 1.00 91.88 180 ALA A CA 1
ATOM 1412 C C . ALA A 1 180 ? -18.702 1.193 2.755 1.00 91.88 180 ALA A C 1
ATOM 1414 O O . ALA A 1 180 ? -17.943 1.938 2.132 1.00 91.88 180 ALA A O 1
ATOM 1415 N N . ALA A 1 181 ? -19.700 0.542 2.147 1.00 92.88 181 ALA A N 1
ATOM 1416 C CA . ALA A 1 181 ? -19.966 0.653 0.714 1.00 92.88 181 ALA A CA 1
ATOM 1417 C C . ALA A 1 181 ? -20.375 2.080 0.301 1.00 92.88 181 ALA A C 1
ATOM 1419 O O . ALA A 1 181 ? -19.856 2.606 -0.686 1.00 92.88 181 ALA A O 1
ATOM 1420 N N . ASP A 1 182 ? -21.251 2.742 1.066 1.00 93.06 182 ASP A N 1
ATOM 1421 C CA . ASP A 1 182 ? -21.640 4.131 0.801 1.00 93.06 182 ASP A CA 1
ATOM 1422 C C . ASP A 1 182 ? -20.482 5.121 1.058 1.00 93.06 182 ASP A C 1
ATOM 1424 O O . ASP A 1 182 ? -20.347 6.092 0.314 1.00 93.06 182 ASP A O 1
ATOM 1428 N N . LYS A 1 183 ? -19.577 4.845 2.011 1.00 89.44 183 LYS A N 1
ATOM 1429 C CA . LYS A 1 183 ? -18.332 5.612 2.237 1.00 89.44 183 LYS A CA 1
ATOM 1430 C C . LYS A 1 183 ? -17.386 5.542 1.031 1.00 89.44 183 LYS A C 1
ATOM 1432 O O . LYS A 1 183 ? -16.941 6.586 0.555 1.00 89.44 183 LYS A O 1
ATOM 1437 N N . VAL A 1 184 ? -17.142 4.347 0.482 1.00 90.56 184 VAL A N 1
ATOM 1438 C CA . VAL A 1 184 ? -16.328 4.156 -0.739 1.00 90.56 184 VAL A CA 1
ATOM 1439 C C . VAL A 1 184 ? -16.980 4.835 -1.950 1.00 90.56 184 VAL A C 1
ATOM 1441 O O . VAL A 1 184 ? -16.322 5.550 -2.703 1.00 90.56 184 VAL A O 1
ATOM 1444 N N . LYS A 1 185 ? -18.295 4.676 -2.115 1.00 93.00 185 LYS A N 1
ATOM 1445 C CA . LYS A 1 185 ? -19.083 5.311 -3.181 1.00 93.00 185 LYS A CA 1
ATOM 1446 C C . LYS A 1 185 ? -19.069 6.842 -3.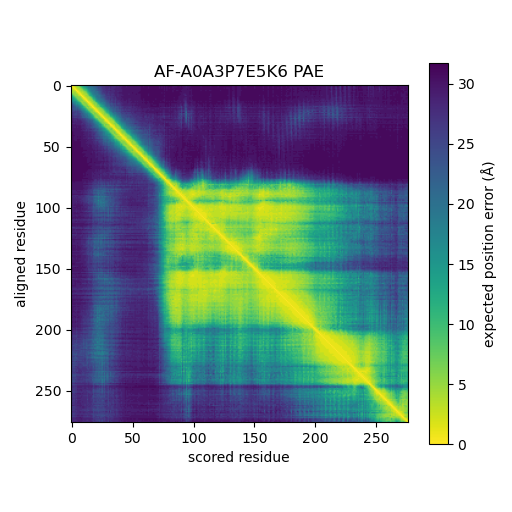097 1.00 93.00 185 LYS A C 1
ATOM 1448 O O . LYS A 1 185 ? -19.000 7.500 -4.134 1.00 93.00 185 LYS A O 1
ATOM 1453 N N . LEU A 1 186 ? -19.096 7.414 -1.891 1.00 92.00 186 LEU A N 1
ATOM 1454 C CA . LEU A 1 186 ? -18.961 8.856 -1.673 1.00 92.00 186 LEU A CA 1
ATOM 1455 C C . LEU A 1 186 ? -17.552 9.339 -2.038 1.00 92.00 186 LEU A C 1
ATOM 1457 O O . LEU A 1 186 ? -17.434 10.316 -2.772 1.00 92.00 186 LEU A O 1
ATOM 1461 N N . GLN A 1 187 ? -16.500 8.626 -1.621 1.00 90.75 187 GLN A N 1
ATOM 1462 C CA . GLN A 1 187 ? -15.116 8.936 -2.008 1.00 90.75 187 GLN A CA 1
ATOM 1463 C C . GLN A 1 187 ? -14.929 8.910 -3.535 1.00 90.75 187 GLN A C 1
ATOM 1465 O O . GLN A 1 187 ? -14.398 9.864 -4.101 1.00 90.75 187 GLN A O 1
ATOM 1470 N N . MET A 1 188 ? -15.448 7.884 -4.219 1.00 89.94 188 MET A N 1
ATOM 1471 C CA . MET A 1 188 ? -15.439 7.805 -5.687 1.00 89.94 188 MET A CA 1
ATOM 1472 C C . MET A 1 188 ? -16.219 8.956 -6.345 1.00 89.94 188 MET A C 1
ATOM 1474 O O . MET A 1 188 ? -15.795 9.479 -7.375 1.00 89.94 188 MET A O 1
ATOM 1478 N N . ALA A 1 189 ? -17.341 9.389 -5.762 1.00 92.81 189 ALA A N 1
ATOM 1479 C CA . ALA A 1 189 ? -18.117 10.520 -6.273 1.00 92.81 189 ALA A CA 1
ATOM 1480 C C . ALA A 1 189 ? -17.401 11.871 -6.074 1.00 92.81 189 ALA A C 1
ATOM 1482 O O . ALA A 1 189 ? -17.450 12.729 -6.959 1.00 92.81 189 ALA A O 1
ATOM 1483 N N . GLU A 1 190 ? -16.708 12.066 -4.948 1.00 91.94 190 GLU A N 1
ATOM 1484 C CA . GLU A 1 190 ? -15.869 13.245 -4.706 1.00 91.94 190 GLU A CA 1
ATOM 1485 C C . GLU A 1 190 ? -14.645 13.277 -5.630 1.00 91.94 190 GLU A C 1
ATOM 1487 O O . GLU A 1 190 ? -14.332 14.329 -6.195 1.00 91.94 190 GLU A O 1
ATOM 1492 N N . GLU A 1 191 ? -13.992 12.134 -5.851 1.00 90.19 191 GLU A N 1
ATOM 1493 C CA . GLU A 1 191 ? -12.882 12.007 -6.796 1.00 90.19 191 GLU A CA 1
ATOM 1494 C C . GLU A 1 191 ? -13.333 12.272 -8.238 1.00 90.19 191 GLU A C 1
ATOM 1496 O O . GLU A 1 191 ? -12.736 13.106 -8.918 1.00 90.19 191 GLU A O 1
ATOM 1501 N N . GLN A 1 192 ? -14.433 11.664 -8.690 1.00 89.94 192 GLN A N 1
ATOM 1502 C CA . GLN A 1 192 ? -15.000 11.925 -10.015 1.00 89.94 192 GLN A CA 1
ATOM 1503 C C . GLN A 1 192 ? -15.336 13.414 -10.196 1.00 89.94 192 GLN A C 1
ATOM 1505 O O . GLN A 1 192 ? -14.950 14.022 -11.196 1.00 89.94 192 GLN A O 1
ATOM 1510 N N . LYS A 1 193 ? -15.975 14.041 -9.198 1.00 89.88 193 LYS A N 1
ATOM 1511 C CA . LYS A 1 193 ? -16.273 15.483 -9.196 1.00 89.88 193 LYS A CA 1
ATOM 1512 C C . LYS A 1 193 ? -15.001 16.337 -9.250 1.00 89.88 193 LYS A C 1
ATOM 1514 O O . LYS A 1 193 ? -14.986 17.358 -9.937 1.00 89.88 193 LYS A O 1
ATOM 1519 N N . ARG A 1 194 ? -13.926 15.929 -8.565 1.00 86.12 194 ARG A N 1
ATOM 1520 C CA . ARG A 1 194 ? -12.605 16.580 -8.623 1.00 86.12 194 ARG A CA 1
ATOM 1521 C C . ARG A 1 194 ? -11.970 16.437 -10.008 1.00 86.12 194 ARG A C 1
ATOM 1523 O O . ARG A 1 194 ? -11.463 17.425 -10.533 1.00 86.12 194 ARG A O 1
ATOM 1530 N N . LEU A 1 195 ? -12.030 15.253 -10.618 1.00 84.62 195 LEU A N 1
ATOM 1531 C CA . LEU A 1 195 ? -11.531 15.001 -11.972 1.00 84.62 195 LEU A CA 1
ATOM 1532 C C . LEU A 1 195 ? -12.298 15.823 -13.018 1.00 84.62 195 LEU A C 1
ATOM 1534 O O . LEU A 1 195 ? -11.675 16.437 -13.881 1.00 84.62 195 LEU A O 1
ATOM 1538 N N . ASP A 1 196 ? -13.626 15.901 -12.929 1.00 85.19 196 ASP A N 1
ATOM 1539 C CA . ASP A 1 196 ? -14.445 16.699 -13.851 1.00 85.19 196 ASP A CA 1
ATOM 1540 C C . ASP A 1 196 ? -14.240 18.212 -13.661 1.00 85.19 196 ASP A C 1
ATOM 1542 O O . ASP A 1 196 ? -14.120 18.948 -14.643 1.00 85.19 196 ASP A O 1
ATOM 1546 N N . ALA A 1 197 ? -14.077 18.678 -12.418 1.00 83.12 197 ALA A N 1
ATOM 1547 C CA . ALA A 1 197 ? -13.688 20.060 -12.129 1.00 83.12 197 ALA A CA 1
ATOM 1548 C C . ALA A 1 197 ? -12.285 20.418 -12.662 1.00 83.12 197 ALA A C 1
ATOM 1550 O O . ALA A 1 197 ? -12.029 21.583 -12.966 1.00 83.12 197 ALA A O 1
ATOM 1551 N N . ILE A 1 198 ? -11.383 19.439 -12.803 1.00 81.12 198 ILE A N 1
ATOM 1552 C CA . ILE A 1 198 ? -10.093 19.634 -13.477 1.00 81.12 198 ILE A CA 1
ATOM 1553 C C . ILE A 1 198 ? -10.269 19.649 -15.001 1.00 81.12 198 ILE A C 1
ATOM 1555 O O . ILE A 1 198 ? -9.730 20.549 -15.636 1.00 81.12 198 ILE A O 1
ATOM 1559 N N . LYS A 1 199 ? -11.063 18.742 -15.595 1.00 80.31 199 LYS A N 1
ATOM 1560 C CA . LYS A 1 199 ? -11.334 18.707 -17.054 1.00 80.31 199 LYS A CA 1
ATOM 1561 C C . LYS A 1 199 ? -11.890 20.029 -17.598 1.00 80.31 199 LYS A C 1
ATOM 1563 O O . LYS A 1 199 ? -11.590 20.386 -18.734 1.00 80.31 199 LYS A O 1
ATOM 1568 N N . LEU A 1 200 ? -12.677 20.742 -16.791 1.00 80.38 200 LEU A N 1
ATOM 1569 C CA . LEU A 1 200 ? -13.237 22.061 -17.114 1.00 80.38 200 LEU A CA 1
ATOM 1570 C C . LEU A 1 200 ? -12.208 23.209 -17.064 1.00 80.38 200 LEU A C 1
ATOM 1572 O O . LEU A 1 200 ? -12.446 24.260 -17.657 1.00 80.38 200 LEU A O 1
ATOM 1576 N N . ASP A 1 201 ? -11.073 23.034 -16.382 1.00 85.56 201 ASP A N 1
ATOM 1577 C CA . ASP A 1 201 ? -10.024 24.047 -16.253 1.00 85.56 201 ASP A CA 1
ATOM 1578 C C . ASP A 1 201 ? -8.855 23.738 -17.199 1.00 85.56 201 ASP A C 1
ATOM 1580 O O . ASP A 1 201 ? -8.006 22.881 -16.941 1.00 85.56 201 ASP A O 1
ATOM 1584 N N . THR A 1 202 ? -8.780 24.484 -18.303 1.00 85.75 202 THR A N 1
ATOM 1585 C CA . THR A 1 202 ? -7.752 24.287 -19.334 1.00 85.75 202 THR A CA 1
ATOM 1586 C C . THR A 1 202 ? -6.327 24.450 -18.801 1.00 85.75 202 THR A C 1
ATOM 1588 O O . THR A 1 202 ? -5.422 23.781 -19.297 1.00 85.75 202 THR A O 1
ATOM 1591 N N . LYS A 1 203 ? -6.102 25.290 -17.778 1.00 87.44 203 LYS A N 1
ATOM 1592 C CA . LYS A 1 203 ? -4.770 25.482 -17.184 1.00 87.44 203 LYS A CA 1
ATOM 1593 C C . LYS A 1 203 ? -4.375 24.267 -16.353 1.00 87.44 203 LYS A C 1
ATOM 1595 O O . LYS A 1 203 ? -3.282 23.740 -16.553 1.00 87.44 203 LYS A O 1
ATOM 1600 N N . LYS A 1 204 ? -5.284 23.761 -15.511 1.00 86.38 204 LYS A N 1
ATOM 1601 C CA . LYS A 1 204 ? -5.046 22.524 -14.747 1.00 86.38 204 LYS A CA 1
ATOM 1602 C C . LYS A 1 204 ? -4.878 21.310 -15.664 1.00 86.38 204 LYS A C 1
ATOM 1604 O O . LYS A 1 204 ? -4.034 20.463 -15.392 1.00 86.38 204 LYS A O 1
ATOM 1609 N N . MET A 1 205 ? -5.609 21.235 -16.779 1.00 85.81 205 MET A N 1
ATOM 1610 C CA . MET A 1 205 ? -5.412 20.181 -17.785 1.00 85.81 205 MET A CA 1
ATOM 1611 C C . MET A 1 205 ? -4.051 20.271 -18.487 1.00 85.81 205 MET A C 1
ATOM 1613 O O . MET A 1 205 ? -3.434 19.240 -18.756 1.00 85.81 205 MET A O 1
ATOM 1617 N N . ASP A 1 206 ? -3.547 21.475 -18.760 1.00 89.25 206 ASP A N 1
ATOM 1618 C CA . ASP A 1 206 ? -2.198 21.668 -19.301 1.00 89.25 206 ASP A CA 1
ATOM 1619 C C . ASP A 1 206 ? -1.100 21.349 -18.272 1.00 89.25 206 ASP A C 1
ATOM 1621 O O . ASP A 1 206 ? -0.044 20.831 -18.640 1.00 89.25 206 ASP A O 1
ATOM 1625 N N . GLU A 1 207 ? -1.336 21.624 -16.989 1.00 90.19 207 GLU A N 1
ATOM 1626 C CA . GLU A 1 207 ? -0.454 21.250 -15.876 1.00 90.19 207 GLU A CA 1
ATOM 1627 C C . GLU A 1 207 ? -0.426 19.733 -15.656 1.00 90.19 207 GLU A C 1
ATOM 1629 O O . GLU A 1 207 ? 0.663 19.156 -15.619 1.00 90.19 207 GLU A O 1
ATOM 1634 N N . LEU A 1 208 ? -1.586 19.062 -15.634 1.00 87.69 208 LEU A N 1
ATOM 1635 C CA . LEU A 1 208 ? -1.666 17.598 -15.621 1.00 87.69 208 LEU A CA 1
ATOM 1636 C C . LEU A 1 208 ? -0.973 16.987 -16.841 1.00 87.69 208 LEU A C 1
ATOM 1638 O O . LEU A 1 208 ? -0.225 16.026 -16.688 1.00 87.69 208 LEU A O 1
ATOM 1642 N N . ARG A 1 209 ? -1.142 17.551 -18.045 1.00 89.94 209 ARG A N 1
ATOM 1643 C CA . ARG A 1 209 ? -0.455 17.040 -19.243 1.00 89.94 209 ARG A CA 1
ATOM 1644 C C . ARG A 1 209 ? 1.065 17.172 -19.123 1.00 89.94 209 ARG A C 1
ATOM 1646 O O . ARG A 1 209 ? 1.779 16.243 -19.483 1.00 89.94 209 ARG A O 1
ATOM 1653 N N . LYS A 1 210 ? 1.571 18.285 -18.577 1.00 94.38 210 LYS A N 1
ATOM 1654 C CA . LYS A 1 210 ? 3.007 18.470 -18.286 1.00 94.38 210 LYS A CA 1
ATOM 1655 C C . LYS A 1 210 ? 3.502 17.498 -17.208 1.00 94.38 210 LYS A C 1
ATOM 1657 O O . LYS A 1 210 ? 4.601 16.972 -17.349 1.00 94.38 210 LYS A O 1
ATOM 1662 N N . SER A 1 211 ? 2.709 17.243 -16.167 1.00 93.12 211 SER A N 1
ATOM 1663 C CA . SER A 1 211 ? 3.017 16.272 -15.108 1.00 93.12 211 SER A CA 1
ATOM 1664 C C . SER A 1 211 ? 3.070 14.838 -15.650 1.00 93.12 211 SER A C 1
ATOM 1666 O O . SER A 1 211 ? 4.081 14.168 -15.471 1.00 93.12 211 SER A O 1
ATOM 1668 N N . ALA A 1 212 ? 2.067 14.410 -16.420 1.00 94.06 212 ALA A N 1
ATOM 1669 C CA . ALA A 1 212 ? 2.038 13.098 -17.067 1.00 94.06 212 ALA A CA 1
ATOM 1670 C C . ALA A 1 212 ? 3.199 12.904 -18.061 1.00 94.06 212 ALA A C 1
ATOM 1672 O O . ALA A 1 212 ? 3.802 11.836 -18.102 1.00 94.06 212 ALA A O 1
ATOM 1673 N N . ILE A 1 213 ? 3.571 13.944 -18.821 1.00 96.25 213 ILE A N 1
ATOM 1674 C CA . ILE A 1 213 ? 4.753 13.910 -19.700 1.00 96.25 213 ILE A CA 1
ATOM 1675 C C . ILE A 1 213 ? 6.055 13.774 -18.890 1.00 96.25 213 ILE A C 1
ATOM 1677 O O . ILE A 1 213 ? 6.955 13.064 -19.334 1.00 96.25 213 ILE A O 1
ATOM 1681 N N . ARG A 1 214 ? 6.167 14.408 -17.711 1.00 96.44 214 ARG A N 1
ATOM 1682 C CA . ARG A 1 214 ? 7.327 14.248 -16.812 1.00 96.44 214 ARG A CA 1
ATOM 1683 C C . ARG A 1 214 ? 7.399 12.847 -16.214 1.00 96.44 214 ARG A C 1
ATOM 1685 O O . ARG A 1 214 ? 8.425 12.209 -16.392 1.00 96.44 214 ARG A O 1
ATOM 1692 N N . SER A 1 215 ? 6.313 12.340 -15.630 1.00 95.75 215 SER A N 1
ATOM 1693 C CA . SER A 1 215 ? 6.234 10.970 -15.096 1.00 95.75 215 SER A CA 1
ATOM 1694 C C . SER A 1 215 ? 6.584 9.928 -16.172 1.00 95.75 215 SER A C 1
ATOM 1696 O O . SER A 1 215 ? 7.471 9.097 -15.977 1.00 95.75 215 SER A O 1
ATOM 1698 N N . ALA A 1 216 ? 6.007 10.042 -17.375 1.00 97.12 216 ALA A N 1
ATOM 1699 C CA . ALA A 1 216 ? 6.338 9.162 -18.496 1.00 97.12 216 ALA A CA 1
ATOM 1700 C C . ALA A 1 216 ? 7.799 9.303 -18.974 1.00 97.12 216 ALA A C 1
ATOM 1702 O O . ALA A 1 216 ? 8.392 8.324 -19.430 1.00 97.12 216 ALA A O 1
ATOM 1703 N N . PHE A 1 217 ? 8.399 10.494 -18.881 1.00 97.50 217 PHE A N 1
ATOM 1704 C CA . PHE A 1 217 ? 9.820 10.713 -19.167 1.00 97.50 217 PHE A CA 1
ATOM 1705 C C . PHE A 1 217 ? 10.727 10.115 -18.083 1.00 97.50 217 PHE A C 1
ATOM 1707 O O . PHE A 1 217 ? 11.714 9.465 -18.421 1.00 97.50 217 PHE A O 1
ATOM 1714 N N . GLU A 1 218 ? 10.389 10.291 -16.807 1.00 96.94 218 GLU A N 1
ATOM 1715 C CA . GLU A 1 218 ? 11.126 9.784 -15.646 1.00 96.94 218 GLU A CA 1
ATOM 1716 C C . GLU A 1 218 ? 11.123 8.250 -15.640 1.00 96.94 218 GLU A C 1
ATOM 1718 O O . GLU A 1 218 ? 12.196 7.649 -15.694 1.00 96.94 218 GLU A O 1
ATOM 1723 N N . PHE A 1 219 ? 9.948 7.621 -15.762 1.00 97.00 219 PHE A N 1
ATOM 1724 C CA . PHE A 1 219 ? 9.804 6.169 -15.916 1.00 97.00 219 PHE A CA 1
ATOM 1725 C C . PHE A 1 219 ? 10.582 5.624 -17.126 1.00 97.00 219 PHE A C 1
ATOM 1727 O O . PHE A 1 219 ? 11.282 4.616 -17.035 1.00 97.00 219 PHE A O 1
ATOM 1734 N N . ASN A 1 220 ? 10.518 6.296 -18.281 1.00 97.06 220 ASN A N 1
ATOM 1735 C CA . ASN A 1 220 ? 11.261 5.883 -19.475 1.00 97.06 220 ASN A CA 1
ATOM 1736 C C . ASN A 1 220 ? 12.783 6.081 -19.300 1.00 97.06 220 ASN A C 1
ATOM 1738 O O . ASN A 1 220 ? 13.579 5.284 -19.803 1.00 97.06 220 ASN A O 1
ATOM 1742 N N . SER A 1 221 ? 13.213 7.107 -18.561 1.00 96.25 221 SER A N 1
ATOM 1743 C CA . SER A 1 221 ? 14.617 7.345 -18.210 1.00 96.25 221 SER A CA 1
ATOM 1744 C C . SER A 1 221 ? 15.153 6.246 -17.289 1.00 96.25 221 SER A C 1
ATOM 1746 O O . SER A 1 221 ? 16.189 5.650 -17.598 1.00 96.25 221 SER A O 1
ATOM 1748 N N . GLU A 1 222 ? 14.409 5.912 -16.231 1.00 96.31 222 GLU A N 1
ATOM 1749 C CA . GLU A 1 222 ? 14.707 4.846 -15.271 1.00 96.31 222 GLU A CA 1
ATOM 1750 C C . GLU A 1 222 ? 14.712 3.465 -15.937 1.00 96.31 222 GLU A C 1
ATOM 1752 O O . GLU A 1 222 ? 15.715 2.753 -15.877 1.00 96.31 222 GLU A O 1
ATOM 1757 N N . MET A 1 223 ? 13.659 3.111 -16.681 1.00 95.31 223 MET A N 1
ATOM 1758 C CA . MET A 1 223 ? 13.581 1.855 -17.433 1.00 95.31 223 MET A CA 1
ATOM 1759 C C . MET A 1 223 ? 14.776 1.705 -18.392 1.00 95.31 223 MET A C 1
ATOM 1761 O O . MET A 1 223 ? 15.361 0.624 -18.510 1.00 95.31 223 MET A O 1
ATOM 1765 N N . ASN A 1 224 ? 15.194 2.786 -19.064 1.00 93.88 224 ASN A N 1
ATOM 1766 C CA . ASN A 1 224 ? 16.392 2.761 -19.904 1.00 93.88 224 ASN A CA 1
ATOM 1767 C C . ASN A 1 224 ? 17.704 2.767 -19.102 1.00 93.88 224 ASN A C 1
ATOM 1769 O O . ASN A 1 224 ? 18.704 2.276 -19.626 1.00 93.88 224 ASN A O 1
ATOM 1773 N N . ALA A 1 225 ? 17.736 3.295 -17.875 1.00 94.94 225 ALA A N 1
ATOM 1774 C CA . ALA A 1 225 ? 18.880 3.189 -16.974 1.00 94.94 225 ALA A CA 1
ATOM 1775 C C . ALA A 1 225 ? 19.069 1.733 -16.527 1.00 94.94 225 ALA A C 1
ATOM 1777 O O . ALA A 1 225 ? 20.106 1.159 -16.848 1.00 94.94 225 ALA A O 1
ATOM 1778 N N . ILE A 1 226 ? 18.033 1.102 -15.962 1.00 93.81 226 ILE A N 1
ATOM 1779 C CA . ILE A 1 226 ? 17.971 -0.327 -15.594 1.00 93.81 226 ILE A CA 1
ATOM 1780 C C . ILE A 1 226 ? 18.385 -1.223 -16.775 1.00 93.81 226 ILE A C 1
ATOM 1782 O O . ILE A 1 226 ? 19.187 -2.148 -16.637 1.00 93.81 226 ILE A O 1
ATOM 1786 N N . LYS A 1 227 ? 17.903 -0.921 -17.987 1.00 90.88 227 LYS A N 1
ATOM 1787 C CA . LYS A 1 227 ? 18.274 -1.637 -19.222 1.00 90.88 227 LYS A CA 1
ATOM 1788 C C . LYS A 1 227 ? 19.735 -1.432 -19.656 1.00 90.88 227 LYS A C 1
ATOM 1790 O O . LYS A 1 227 ? 20.272 -2.257 -20.394 1.00 90.88 227 LYS A O 1
ATOM 1795 N N . ARG A 1 228 ? 20.384 -0.341 -19.236 1.00 87.69 228 ARG A N 1
ATOM 1796 C CA . ARG A 1 228 ? 21.798 -0.030 -19.521 1.00 87.69 228 ARG A CA 1
ATOM 1797 C C . ARG A 1 228 ? 22.758 -0.555 -18.446 1.00 87.69 228 ARG A C 1
ATOM 1799 O O . ARG A 1 228 ? 23.882 -0.904 -18.807 1.00 87.69 228 ARG A O 1
ATOM 1806 N N . THR A 1 229 ? 22.336 -0.604 -17.181 1.00 89.25 229 THR A N 1
ATOM 1807 C CA . THR A 1 229 ? 23.143 -1.022 -16.020 1.00 89.25 229 THR A CA 1
ATOM 1808 C C . THR A 1 229 ? 22.982 -2.510 -15.714 1.00 89.25 229 THR A C 1
ATOM 1810 O O . THR A 1 229 ? 23.937 -3.266 -15.861 1.00 89.25 229 THR A O 1
ATOM 1813 N N . GLU A 1 230 ? 21.777 -2.938 -15.341 1.00 87.62 230 GLU A N 1
ATOM 1814 C CA . GLU A 1 230 ? 21.464 -4.299 -14.891 1.00 87.62 230 GLU A CA 1
ATOM 1815 C C . GLU A 1 230 ? 21.182 -5.237 -16.069 1.00 87.62 230 GLU A C 1
ATOM 1817 O O . GLU A 1 230 ? 21.804 -6.284 -16.224 1.00 87.62 230 GLU A O 1
ATOM 1822 N N . ARG A 1 231 ? 20.232 -4.855 -16.933 1.00 87.88 231 ARG A N 1
ATOM 1823 C CA . ARG A 1 231 ? 19.594 -5.755 -17.916 1.00 87.88 231 ARG A CA 1
ATOM 1824 C C . ARG A 1 231 ? 20.174 -5.596 -19.324 1.00 87.88 231 ARG A C 1
ATOM 1826 O O . ARG A 1 231 ? 19.496 -5.822 -20.326 1.00 87.88 231 ARG A O 1
ATOM 1833 N N . ARG A 1 232 ? 21.445 -5.185 -19.401 1.00 85.56 232 ARG A N 1
ATOM 1834 C CA . ARG A 1 232 ? 22.197 -4.968 -20.653 1.00 85.56 232 ARG A CA 1
ATOM 1835 C C . ARG A 1 232 ? 22.466 -6.269 -21.413 1.00 85.56 232 ARG A C 1
ATOM 1837 O O . ARG A 1 232 ? 22.563 -6.262 -22.643 1.00 85.56 232 ARG A O 1
ATOM 1844 N N . TYR A 1 233 ? 22.599 -7.357 -20.666 1.00 89.38 233 TYR A N 1
ATOM 1845 C CA . TYR A 1 233 ? 22.775 -8.718 -21.143 1.00 89.38 233 TYR A CA 1
ATOM 1846 C C . TYR A 1 233 ? 21.793 -9.618 -20.395 1.00 89.38 233 TYR A C 1
ATOM 1848 O O . TYR A 1 233 ? 21.504 -9.371 -19.227 1.00 89.38 233 TYR A O 1
ATOM 1856 N N . PHE A 1 234 ? 21.296 -10.659 -21.055 1.00 89.25 234 PHE A N 1
ATOM 1857 C CA . PHE A 1 234 ? 20.453 -11.676 -20.429 1.00 89.25 234 PHE A CA 1
ATOM 1858 C C . PHE A 1 234 ? 21.070 -13.045 -20.690 1.00 89.25 234 PHE A C 1
ATOM 1860 O O . PHE A 1 234 ? 21.332 -13.384 -21.843 1.00 89.25 234 PHE A O 1
ATOM 1867 N N . TRP A 1 235 ? 21.331 -13.818 -19.639 1.00 91.69 235 TRP A N 1
ATOM 1868 C CA . TRP A 1 235 ? 21.792 -15.193 -19.798 1.00 91.69 235 TRP A CA 1
ATOM 1869 C C . TRP A 1 235 ? 20.589 -16.112 -20.017 1.00 91.69 235 TRP A C 1
ATOM 1871 O O . TRP A 1 235 ? 19.706 -16.219 -19.170 1.00 91.69 235 TRP A O 1
ATOM 1881 N N . ASP A 1 236 ? 20.547 -16.737 -21.188 1.00 93.19 236 ASP A N 1
ATOM 1882 C CA . ASP A 1 236 ? 19.492 -17.652 -21.600 1.00 93.19 236 ASP A CA 1
ATOM 1883 C C . ASP A 1 236 ? 19.693 -19.020 -20.935 1.00 93.19 236 ASP A C 1
ATOM 1885 O O . ASP A 1 236 ? 20.566 -19.793 -21.329 1.00 93.19 236 ASP A O 1
ATOM 1889 N N . LEU A 1 237 ? 18.857 -19.306 -19.932 1.00 93.69 237 LEU A N 1
ATOM 1890 C CA . LEU A 1 237 ? 18.819 -20.561 -19.171 1.00 93.69 237 LEU A CA 1
ATOM 1891 C C . LEU A 1 237 ? 18.804 -21.826 -20.043 1.00 93.69 237 LEU A C 1
ATOM 1893 O O . LEU A 1 237 ? 19.384 -22.835 -19.650 1.00 93.69 237 LEU A O 1
ATOM 1897 N N . GLN A 1 238 ? 18.134 -21.797 -21.199 1.00 94.56 238 GLN A N 1
ATOM 1898 C CA . GLN A 1 238 ? 17.920 -22.992 -22.017 1.00 94.56 238 GLN A CA 1
ATOM 1899 C C . GLN A 1 238 ? 19.067 -23.228 -23.005 1.00 94.56 238 GLN A C 1
ATOM 1901 O O . GLN A 1 238 ? 19.406 -24.374 -23.293 1.00 94.56 238 GLN A O 1
ATOM 1906 N N . THR A 1 239 ? 19.669 -22.160 -23.537 1.00 94.94 239 THR A N 1
ATOM 1907 C CA . THR A 1 239 ? 20.766 -22.266 -24.520 1.00 94.94 239 THR A CA 1
ATOM 1908 C C . THR A 1 239 ? 22.156 -22.039 -23.922 1.00 94.94 239 THR A C 1
ATOM 1910 O O . THR A 1 239 ? 23.157 -22.258 -24.601 1.00 94.94 239 THR A O 1
ATOM 1913 N N . SER A 1 240 ? 22.238 -21.594 -22.664 1.00 93.56 240 SER A N 1
ATOM 1914 C CA . SER A 1 240 ? 23.448 -21.087 -21.998 1.00 93.56 240 SER A CA 1
ATOM 1915 C C . SER A 1 240 ? 24.121 -19.890 -22.694 1.00 93.56 240 SER A C 1
ATOM 1917 O O . SER A 1 240 ? 25.253 -19.533 -22.358 1.00 93.56 240 SER A O 1
ATOM 1919 N N . ILE A 1 241 ? 23.443 -19.231 -23.643 1.00 92.44 241 ILE A N 1
ATOM 1920 C CA . ILE A 1 241 ? 23.981 -18.094 -24.403 1.00 92.44 241 ILE A CA 1
ATOM 1921 C C . ILE A 1 241 ? 23.688 -16.775 -23.679 1.00 92.44 241 ILE A C 1
ATOM 1923 O O . ILE A 1 241 ? 22.553 -16.472 -23.320 1.00 92.44 241 ILE A O 1
ATOM 1927 N N . ILE A 1 242 ? 24.705 -15.920 -23.545 1.00 92.00 242 ILE A N 1
ATOM 1928 C CA . ILE A 1 242 ? 24.509 -14.528 -23.120 1.00 92.00 242 ILE A CA 1
ATOM 1929 C C . ILE A 1 242 ? 23.934 -13.731 -24.301 1.00 92.00 242 ILE A C 1
ATOM 1931 O O . ILE A 1 242 ? 24.652 -13.310 -25.213 1.00 92.00 242 ILE A O 1
ATOM 1935 N N . GLN A 1 243 ? 22.619 -13.522 -24.290 1.00 90.50 243 GLN A N 1
ATOM 1936 C CA . GLN A 1 243 ? 21.924 -12.673 -25.249 1.00 90.50 243 GLN A CA 1
ATOM 1937 C C . GLN A 1 243 ? 22.332 -11.207 -25.038 1.00 90.50 243 GLN A C 1
ATOM 1939 O O . GLN A 1 243 ? 22.435 -10.703 -23.917 1.00 90.50 243 GLN A O 1
ATOM 1944 N N . SER A 1 244 ? 22.546 -10.503 -26.147 1.00 88.50 244 SER A N 1
ATOM 1945 C CA . SER A 1 244 ? 22.903 -9.083 -26.184 1.00 88.50 244 SER A CA 1
ATOM 1946 C C . SER A 1 244 ? 22.133 -8.365 -27.293 1.00 88.50 244 SER A C 1
ATOM 1948 O O . SER A 1 244 ? 21.593 -9.001 -28.202 1.00 88.50 244 SER A O 1
ATOM 1950 N N . SER A 1 245 ? 22.078 -7.031 -27.238 1.00 84.50 245 SER A N 1
ATOM 1951 C CA . SER A 1 245 ? 21.403 -6.217 -28.253 1.00 84.50 245 SER A CA 1
ATOM 1952 C C . SER A 1 245 ? 22.094 -6.308 -29.623 1.00 84.50 245 SER A C 1
ATOM 1954 O O . SER A 1 245 ? 23.055 -5.596 -29.930 1.00 84.50 245 SER A O 1
ATOM 1956 N N . LYS A 1 246 ? 21.569 -7.198 -30.472 1.00 77.75 246 LYS A N 1
ATOM 1957 C CA . LYS A 1 246 ? 21.899 -7.293 -31.902 1.00 77.75 246 LYS A CA 1
ATOM 1958 C C . LYS A 1 246 ? 21.474 -5.994 -32.611 1.00 77.75 246 LYS A C 1
ATOM 1960 O O . LYS A 1 246 ? 20.555 -5.313 -32.167 1.00 77.75 246 LYS A O 1
ATOM 1965 N N . ASN A 1 247 ? 22.151 -5.647 -33.707 1.00 70.50 247 ASN A N 1
ATOM 1966 C CA . ASN A 1 247 ? 21.902 -4.435 -34.507 1.00 70.50 247 ASN A CA 1
ATOM 1967 C C . ASN A 1 247 ? 21.937 -3.097 -33.728 1.00 70.50 247 ASN A C 1
ATOM 1969 O O . ASN A 1 247 ? 21.065 -2.251 -33.904 1.00 70.50 247 ASN A O 1
ATOM 1973 N N . ARG A 1 248 ? 23.005 -2.840 -32.947 1.00 71.12 248 ARG A N 1
ATOM 1974 C CA . ARG A 1 248 ? 23.310 -1.471 -32.453 1.00 71.12 248 ARG A CA 1
ATOM 1975 C C . ARG A 1 248 ? 23.491 -0.436 -33.577 1.00 71.12 248 ARG A C 1
ATOM 1977 O O . ARG A 1 248 ? 23.330 0.752 -33.337 1.00 71.12 248 ARG A O 1
ATOM 1984 N N . TRP A 1 249 ? 23.802 -0.897 -34.788 1.00 68.69 249 TRP A N 1
ATOM 1985 C CA . TRP A 1 249 ? 23.878 -0.097 -36.008 1.00 68.69 249 TRP A CA 1
ATOM 1986 C C . TRP A 1 249 ? 22.859 -0.625 -37.022 1.00 68.69 249 TRP A C 1
ATOM 1988 O O . TRP A 1 249 ? 22.708 -1.844 -37.163 1.00 68.69 249 TRP A O 1
ATOM 1998 N N . LYS A 1 250 ? 22.202 0.272 -37.769 1.00 70.94 250 LYS A N 1
ATOM 1999 C CA . LYS A 1 250 ? 21.427 -0.113 -38.957 1.00 70.94 250 LYS A CA 1
ATOM 2000 C C . LYS A 1 250 ? 22.403 -0.631 -40.015 1.00 70.94 250 LYS A C 1
ATOM 2002 O O . LYS A 1 250 ? 23.144 0.152 -40.600 1.00 70.94 250 LYS A O 1
ATOM 2007 N N . ARG A 1 251 ? 22.413 -1.942 -40.265 1.00 68.44 251 ARG A N 1
ATOM 2008 C CA . ARG A 1 251 ? 23.114 -2.501 -41.428 1.00 68.44 251 ARG A CA 1
ATOM 2009 C C . ARG A 1 251 ? 22.347 -2.096 -42.684 1.00 68.44 251 ARG A C 1
ATOM 2011 O O . ARG A 1 251 ? 21.161 -2.400 -42.790 1.00 68.44 251 ARG A O 1
ATOM 2018 N N . MET A 1 252 ? 23.018 -1.415 -43.609 1.00 70.44 252 MET A N 1
ATOM 2019 C CA . MET A 1 252 ? 22.469 -1.158 -44.941 1.00 70.44 252 MET A CA 1
ATOM 2020 C C . MET A 1 252 ? 22.188 -2.489 -45.662 1.00 70.44 252 MET A C 1
ATOM 2022 O O . MET A 1 252 ? 22.899 -3.468 -45.408 1.00 70.44 252 MET A O 1
ATOM 2026 N N . PRO A 1 253 ? 21.182 -2.553 -46.557 1.00 75.44 253 PRO A N 1
ATOM 2027 C CA . PRO A 1 253 ? 20.941 -3.739 -47.373 1.00 75.44 253 PRO A CA 1
ATOM 2028 C C . PRO A 1 253 ? 22.210 -4.189 -48.122 1.00 75.44 253 PRO A C 1
ATOM 2030 O O . PRO A 1 253 ? 23.030 -3.344 -48.502 1.00 75.44 253 PRO A O 1
ATOM 2033 N N . PRO A 1 254 ? 22.388 -5.504 -48.360 1.00 75.69 254 PRO A N 1
ATOM 2034 C CA . PRO A 1 254 ? 23.609 -6.042 -48.963 1.00 75.69 254 PRO A CA 1
ATOM 2035 C C . PRO A 1 254 ? 23.886 -5.468 -50.359 1.00 75.69 254 PRO A C 1
ATOM 2037 O O . PRO A 1 254 ? 25.038 -5.354 -50.754 1.00 75.69 254 PRO A O 1
ATOM 2040 N N . GLU A 1 255 ? 22.853 -5.054 -51.092 1.00 77.44 255 GLU A N 1
ATOM 2041 C CA . GLU A 1 255 ? 22.969 -4.391 -52.398 1.00 77.44 255 GLU A CA 1
ATOM 2042 C C . GLU A 1 255 ? 23.800 -3.100 -52.349 1.00 77.44 255 GLU A C 1
ATOM 2044 O O . GLU A 1 255 ? 24.636 -2.893 -53.222 1.00 77.44 255 GLU A O 1
ATOM 2049 N N . TYR A 1 256 ? 23.653 -2.289 -51.295 1.00 71.00 256 TYR A N 1
ATOM 2050 C CA . TYR A 1 256 ? 24.389 -1.027 -51.114 1.00 71.00 256 TYR A CA 1
ATOM 2051 C C . TYR A 1 256 ? 25.752 -1.195 -50.422 1.00 71.00 256 TYR A C 1
ATOM 2053 O O . TYR A 1 256 ? 26.469 -0.217 -50.237 1.00 71.00 256 TYR A O 1
ATOM 2061 N N . THR A 1 257 ? 26.097 -2.410 -49.982 1.00 72.31 257 THR A N 1
ATOM 2062 C CA . THR A 1 257 ? 27.347 -2.705 -49.248 1.00 72.31 257 THR A CA 1
ATOM 2063 C C . THR A 1 257 ? 28.224 -3.760 -49.926 1.00 72.31 257 THR A C 1
ATOM 2065 O O . THR A 1 257 ? 29.345 -4.008 -49.481 1.00 72.31 257 THR A O 1
ATOM 2068 N N . ARG A 1 258 ? 27.762 -4.347 -51.038 1.00 70.00 258 ARG A N 1
ATOM 2069 C CA . ARG A 1 258 ? 28.601 -5.111 -51.969 1.00 70.00 258 ARG A CA 1
ATOM 2070 C C . ARG A 1 258 ? 29.711 -4.200 -52.513 1.00 70.00 258 ARG A C 1
ATOM 2072 O O . ARG A 1 258 ? 29.397 -3.132 -53.036 1.00 70.00 258 ARG A O 1
ATOM 2079 N N . PRO A 1 259 ? 30.992 -4.602 -52.436 1.00 70.38 259 PRO A N 1
ATOM 2080 C CA . PRO A 1 259 ? 32.070 -3.838 -53.050 1.00 70.38 259 PRO A CA 1
ATOM 2081 C C . PRO A 1 259 ? 31.858 -3.741 -54.567 1.00 70.38 259 PRO A C 1
ATOM 2083 O O . PRO A 1 259 ? 31.796 -4.760 -55.255 1.00 70.38 259 PRO A O 1
ATOM 2086 N N . GLY A 1 260 ? 31.721 -2.517 -55.081 1.00 75.50 260 GLY A N 1
ATOM 2087 C CA . GLY A 1 260 ? 31.692 -2.257 -56.522 1.00 75.50 260 GLY A CA 1
ATOM 2088 C C . GLY A 1 260 ? 33.078 -2.416 -57.172 1.00 75.50 260 GLY A C 1
ATOM 2089 O O . GLY A 1 260 ? 34.053 -2.685 -56.469 1.00 75.50 260 GLY A O 1
ATOM 2090 N N . PRO A 1 261 ? 33.206 -2.176 -58.493 1.00 78.81 261 PRO A N 1
ATOM 2091 C CA . PRO A 1 261 ? 34.476 -2.303 -59.225 1.00 78.81 261 PRO A CA 1
ATOM 2092 C C . PRO A 1 261 ? 35.632 -1.454 -58.671 1.00 78.81 261 PRO A C 1
ATOM 2094 O O . PRO A 1 261 ? 36.796 -1.771 -58.899 1.00 78.81 261 PRO A O 1
ATOM 2097 N N . TYR A 1 262 ? 35.309 -0.403 -57.911 1.00 77.06 262 TYR A N 1
ATOM 2098 C CA . TYR A 1 262 ? 36.253 0.464 -57.206 1.00 77.06 262 TYR A CA 1
ATOM 2099 C C . TYR A 1 262 ? 36.022 0.356 -55.684 1.00 77.06 262 TYR A C 1
ATOM 2101 O O . TYR A 1 262 ? 35.307 1.182 -55.108 1.00 77.06 262 TYR A O 1
ATOM 2109 N N . PRO A 1 263 ? 36.559 -0.688 -55.020 1.00 75.06 263 PRO A N 1
ATOM 2110 C CA . PRO A 1 263 ? 36.295 -0.971 -53.607 1.00 75.06 263 PRO A CA 1
ATOM 2111 C C . PRO A 1 263 ? 37.211 -0.202 -52.641 1.00 75.06 263 PRO A C 1
ATOM 2113 O O . PRO A 1 263 ? 36.935 -0.167 -51.446 1.00 75.06 263 PRO A O 1
ATOM 2116 N N . ALA A 1 264 ? 38.294 0.400 -53.140 1.00 76.75 264 ALA A N 1
ATOM 2117 C CA . ALA A 1 264 ? 39.227 1.222 -52.376 1.00 76.75 264 ALA A CA 1
ATOM 2118 C C . ALA A 1 264 ? 39.884 2.267 -53.293 1.00 76.75 264 ALA A C 1
ATOM 2120 O O . ALA A 1 264 ? 40.340 1.930 -54.387 1.00 76.75 264 ALA A O 1
ATOM 2121 N N . ALA A 1 265 ? 39.955 3.513 -52.835 1.00 80.38 265 ALA A N 1
ATOM 2122 C CA . ALA A 1 265 ? 40.762 4.567 -53.425 1.00 80.38 265 ALA A CA 1
ATOM 2123 C C . ALA A 1 265 ? 42.231 4.349 -53.032 1.00 80.38 265 ALA A C 1
ATOM 2125 O O . ALA A 1 265 ? 42.590 4.408 -51.857 1.00 80.38 265 ALA A O 1
ATOM 2126 N N . LEU A 1 266 ? 43.081 4.087 -54.024 1.00 82.38 266 LEU A N 1
ATOM 2127 C CA . LEU A 1 266 ? 44.533 3.962 -53.858 1.00 82.38 266 LEU A CA 1
ATOM 2128 C C . LEU A 1 266 ? 45.228 5.332 -53.907 1.00 82.38 266 LEU A C 1
ATOM 2130 O O . LEU A 1 266 ? 46.360 5.470 -53.450 1.00 82.38 266 LEU A O 1
ATOM 2134 N N . ILE A 1 267 ? 44.554 6.342 -54.467 1.00 80.81 267 ILE A N 1
ATOM 2135 C CA . ILE A 1 267 ? 45.041 7.715 -54.629 1.00 80.81 267 ILE A CA 1
ATOM 2136 C C . ILE A 1 267 ? 43.992 8.682 -54.055 1.00 80.81 267 ILE A C 1
ATOM 2138 O O . ILE A 1 267 ? 42.790 8.476 -54.227 1.00 80.81 267 ILE A O 1
ATOM 2142 N N . HIS A 1 268 ? 44.430 9.756 -53.389 1.00 81.12 268 HIS A N 1
ATOM 2143 C CA . HIS A 1 268 ? 43.525 10.814 -52.920 1.00 81.12 268 HIS A CA 1
ATOM 2144 C C . HIS A 1 268 ? 42.732 11.415 -54.094 1.00 81.12 268 HIS A C 1
ATOM 2146 O O . HIS A 1 268 ? 43.304 11.774 -55.119 1.00 81.12 268 HIS A O 1
ATOM 2152 N N . GLY A 1 269 ? 41.409 11.514 -53.941 1.00 82.25 269 GLY A N 1
ATOM 2153 C CA . GLY A 1 269 ? 40.500 11.967 -55.000 1.00 82.25 269 GLY A CA 1
ATOM 2154 C C . GLY A 1 269 ? 40.083 10.889 -56.012 1.00 82.25 269 GLY A C 1
ATOM 2155 O O . GLY A 1 269 ? 39.253 11.171 -56.874 1.00 82.25 269 GLY A O 1
ATOM 2156 N N . GLN A 1 270 ? 40.594 9.655 -55.918 1.00 82.50 270 GLN A N 1
ATOM 2157 C CA . GLN A 1 270 ? 40.091 8.541 -56.723 1.00 82.50 270 GLN A CA 1
ATOM 2158 C C . GLN A 1 270 ? 38.666 8.158 -56.292 1.00 82.50 270 GLN A C 1
ATOM 2160 O O . GLN A 1 270 ? 38.370 8.036 -55.104 1.00 82.50 270 GLN A O 1
ATOM 2165 N N . TYR A 1 271 ? 37.788 7.927 -57.269 1.00 79.38 271 TYR A N 1
ATOM 2166 C CA . TYR A 1 271 ? 36.420 7.471 -57.027 1.00 79.38 271 TYR A CA 1
ATOM 2167 C C . TYR A 1 271 ? 36.380 6.059 -56.413 1.00 79.38 271 TYR A C 1
ATOM 2169 O O . TYR A 1 271 ? 37.068 5.149 -56.876 1.00 79.38 271 TYR A O 1
ATOM 2177 N N . GLN A 1 272 ? 35.537 5.877 -55.394 1.00 73.94 272 GLN A N 1
ATOM 2178 C CA . GLN A 1 272 ? 35.353 4.634 -54.643 1.00 73.94 272 GLN A CA 1
ATOM 2179 C C . GLN A 1 272 ? 33.857 4.431 -54.354 1.00 73.94 272 GLN A C 1
ATOM 2181 O O . GLN A 1 272 ? 33.180 5.348 -53.896 1.00 73.94 272 GLN A O 1
ATOM 2186 N N . HIS A 1 273 ? 33.341 3.223 -54.599 1.00 69.12 273 HIS A N 1
ATOM 2187 C CA . HIS A 1 273 ? 31.935 2.862 -54.352 1.00 69.12 273 HIS A CA 1
ATOM 2188 C C . HIS A 1 273 ? 31.651 2.408 -52.911 1.00 69.12 273 HIS A C 1
ATOM 2190 O O . HIS A 1 273 ? 30.497 2.363 -52.496 1.00 69.12 273 HIS A O 1
ATOM 2196 N N . PHE A 1 274 ? 32.680 1.984 -52.181 1.00 64.56 274 PHE A N 1
ATOM 2197 C CA . PHE A 1 274 ? 32.552 1.253 -50.921 1.00 64.56 274 PHE A CA 1
ATOM 2198 C C . PHE A 1 274 ? 32.910 2.130 -49.715 1.00 64.56 274 PHE A C 1
ATOM 2200 O O . PHE A 1 274 ? 33.934 2.804 -49.730 1.00 64.56 274 PHE A O 1
ATOM 2207 N N . TYR A 1 275 ? 32.119 2.068 -48.647 1.00 58.84 275 TYR A N 1
ATOM 2208 C CA . TYR A 1 275 ? 32.427 2.649 -47.335 1.00 58.84 275 TYR A CA 1
ATOM 2209 C C . TYR A 1 275 ? 32.152 1.588 -46.257 1.00 58.84 275 TYR A C 1
ATOM 2211 O O . TYR A 1 275 ? 31.297 0.722 -46.464 1.00 58.84 275 TYR A O 1
ATOM 2219 N N . LYS A 1 276 ? 32.889 1.618 -45.141 1.00 58.28 276 LYS A N 1
ATOM 2220 C CA . LYS A 1 276 ? 32.904 0.559 -44.119 1.00 58.28 276 LYS A CA 1
ATOM 2221 C C . LYS A 1 276 ? 32.809 1.121 -42.705 1.00 58.28 276 LYS A C 1
ATOM 2223 O O . LYS A 1 276 ? 33.574 2.064 -42.428 1.00 58.28 276 LYS A O 1
#

Secondary structure (DSSP, 8-state):
-----------------------------------------------------------------------------------GGG--EEESSTTS--EEEEHHHHHHHTT-TTHHHH-SSS-EEE--HHHHHHHHHHH-HHHHS-GGG-TT-EEEEHHHHHHHHHHH-HHHHHHHHHHHHHHHHHHHHHHHHHHHHHHT-HHHHHHHHHHHHHHHHHHHHHHHHHHHHTTTEEE-TTT--EEE-S-SS-PPPGGGTS--S--S-SSTT-------

Sequence (276 aa):
MDIVLGGDESSSSKLSEAPTSILTSTTVVDEISNESTKLSLPIPDSESIPAEGTPKTGGKEGRMVKSSSTRVITADTTHMHIEPSHIIEYEWPPKSGERYFIQEQIAELLDVKSFKRKYPELSRHTIEINEREYLLANYKLATAINEHQMHGLTALRAIEIHELMASDYPAIYSEYQRAAADKVKLQMAEEQKRLDAIKLDTKKMDELRKSAIRSAFEFNSEMNAIKRTERRYFWDLQTSIIQSSKNRWKRMPPEYTRPGPYPAALIHGQYQHFYK

Nearest PDB structures (foldseek):
  7vdv-assembly1_R  TM=5.828E-01  e=5.515E-04  Homo sapiens

Foldseek 3Di:
DDDDDDDDDDDDDDDDDDDDDDDDDDDDDDDPDPPDDDDDDDDDDDDDDDDDDDDDDDDDDDDDDDDDDDDDDDDDDPPPQQQLLLWDWDDPPPPPPWIKTWVVSVCSLVVPPDCCVVPVPWDKDWQDPVNLVVCCVPVVVCVSDPPVVSPRIMITGVVVVLVCCVPPPVPSSVRSVVSVVVVVVVVVVVVVVVVVVQVVDPVSVVVVVVVVVVVVVVVVVVVVVCCVPPVQWDQDPPPRDTDHDPCPDPDDPVVQAPFDPACDDPDPPDDGSHDD